Protein AF-A0A7S1J6A8-F1 (afdb_monomer_lite)

pLDDT: mean 90.71, std 9.84, range [47.25, 98.69]

Radius of gyration: 18.27 Å; chains: 1; bounding box: 46×42×49 Å

Secondary structure (DSSP, 8-state):
--BSS--HHHHHHHHHHHHHSPPPSSHHHHHGGGGGGT--TT-TT---HHHHHHHHHHHHHHHHHTTHHHHTT--GGGHHHHHHHHHHH-SSS-HHHHHHHHHH-GGGEETTTEE-HHHHHHHHHHHHHHHHHHTS-GGG-B-SEEEEEESS-SEETTEE-HHHHS-TTPPPB--S----BS-GGGGGSTTTT-SS-S--EEEEEE-SSB-

Foldseek 3Di:
DWDLDDPPVLLVLLVCLLVVDDADQALCVLCVLVVVQQPPPPDPLRAPPVVLVVCLVVVLVVCVVVVVCVVVVHDPSLSRLVSLVVQCPDPHNPPLVQQLCCQPPPVCQDVPPGGDPSNSSNSNSVSSNVVSQVPDPPVPKDQAKWKAKDQAAPPHNVDHDVCVVVPPPGDTDDPRDGDIGPDPVVCCPPVGNHVDDDDIDMDTDRHRTDD

Organism: NCBI:txid73025

InterPro domains:
  IPR000768 NAD:arginine ADP-ribosyltransferase, ART [PF01129] (51-207)

Structure (mmCIF, N/CA/C/O backbone):
data_AF-A0A7S1J6A8-F1
#
_entry.id   AF-A0A7S1J6A8-F1
#
loop_
_atom_site.group_PDB
_atom_site.id
_atom_site.type_symbol
_atom_site.label_atom_id
_atom_site.label_alt_id
_atom_site.label_comp_id
_atom_site.label_asym_id
_atom_site.label_entity_id
_atom_site.label_seq_id
_atom_site.pdbx_PDB_ins_code
_atom_site.Cartn_x
_atom_site.Cartn_y
_atom_site.Cartn_z
_atom_site.occupancy
_atom_site.B_iso_or_equiv
_atom_site.auth_seq_id
_atom_site.auth_comp_id
_atom_site.auth_asym_id
_atom_site.auth_atom_id
_atom_site.pdbx_PDB_model_num
ATOM 1 N N . ASP A 1 1 ? 6.313 -1.257 -14.175 1.00 47.25 1 ASP A N 1
ATOM 2 C CA . ASP A 1 1 ? 7.051 -2.326 -14.879 1.00 47.25 1 ASP A CA 1
ATOM 3 C C . ASP A 1 1 ? 7.780 -3.190 -13.874 1.00 47.25 1 ASP A C 1
ATOM 5 O O . ASP A 1 1 ? 8.447 -2.652 -12.999 1.00 47.25 1 ASP A O 1
ATOM 9 N N . GLY A 1 2 ? 7.570 -4.507 -13.899 1.00 50.06 2 GLY A N 1
ATOM 10 C CA . GLY A 1 2 ? 8.353 -5.406 -13.049 1.00 50.06 2 GLY A CA 1
ATOM 11 C C . GLY A 1 2 ? 9.766 -5.491 -13.616 1.00 50.06 2 GLY A C 1
ATOM 12 O O . GLY A 1 2 ? 9.922 -5.725 -14.812 1.00 50.06 2 GLY A O 1
ATOM 13 N N . GLN A 1 3 ? 10.792 -5.276 -12.795 1.00 55.78 3 GLN A N 1
ATOM 14 C CA . GLN A 1 3 ? 12.161 -5.515 -13.241 1.00 55.78 3 GLN A CA 1
ATOM 15 C C . GLN A 1 3 ? 12.422 -7.024 -13.237 1.00 55.78 3 GLN A C 1
ATOM 17 O O . GLN A 1 3 ? 12.335 -7.677 -12.198 1.00 55.78 3 GLN A O 1
ATOM 22 N N . THR A 1 4 ? 12.760 -7.576 -14.401 1.00 55.03 4 THR A N 1
ATOM 23 C CA . THR A 1 4 ? 13.182 -8.979 -14.553 1.00 55.03 4 THR A CA 1
ATOM 24 C C . THR A 1 4 ? 14.593 -9.225 -14.010 1.00 55.03 4 THR A C 1
ATOM 26 O O . THR A 1 4 ? 14.945 -10.364 -13.710 1.00 55.03 4 THR A O 1
ATOM 29 N N . LYS A 1 5 ? 15.394 -8.166 -13.819 1.00 58.25 5 LYS A N 1
ATOM 30 C CA . LYS A 1 5 ? 16.646 -8.202 -13.052 1.00 58.25 5 LYS A CA 1
ATOM 31 C C . LYS A 1 5 ? 16.473 -7.403 -11.758 1.00 58.25 5 LYS A C 1
ATOM 33 O O . LYS A 1 5 ? 16.312 -6.190 -11.839 1.00 58.25 5 LYS A O 1
ATOM 38 N N . PRO A 1 6 ? 16.505 -8.050 -10.581 1.00 62.44 6 PRO A N 1
ATOM 39 C CA . PRO A 1 6 ? 16.411 -7.355 -9.307 1.00 62.44 6 PRO A CA 1
ATOM 40 C C . PRO A 1 6 ? 17.544 -6.341 -9.156 1.00 62.44 6 PRO A C 1
ATOM 42 O O . PRO A 1 6 ? 18.709 -6.739 -9.086 1.00 62.44 6 PRO A O 1
ATOM 45 N N . ASP A 1 7 ? 17.220 -5.055 -9.032 1.00 81.56 7 ASP A N 1
ATOM 46 C CA . ASP A 1 7 ? 18.158 -4.091 -8.462 1.00 81.56 7 ASP A CA 1
ATOM 47 C C . ASP A 1 7 ? 18.316 -4.380 -6.960 1.00 81.56 7 ASP A C 1
ATOM 49 O O . ASP A 1 7 ? 17.608 -3.854 -6.098 1.00 81.56 7 ASP A O 1
ATOM 53 N N . ARG A 1 8 ? 19.222 -5.314 -6.649 1.00 86.00 8 ARG A N 1
ATOM 54 C CA . ARG A 1 8 ? 19.479 -5.786 -5.282 1.00 86.00 8 ARG A CA 1
ATOM 55 C C . ARG A 1 8 ? 20.052 -4.694 -4.384 1.00 86.00 8 ARG A C 1
ATOM 57 O O . ARG A 1 8 ? 19.923 -4.801 -3.165 1.00 86.00 8 ARG A O 1
ATOM 64 N N . VAL A 1 9 ? 20.735 -3.702 -4.955 1.00 87.50 9 VAL A N 1
ATOM 65 C CA . VAL A 1 9 ? 21.311 -2.591 -4.189 1.00 87.50 9 VAL A CA 1
ATOM 66 C C . VAL A 1 9 ? 20.184 -1.672 -3.755 1.00 87.50 9 VAL A C 1
ATOM 68 O O . VAL A 1 9 ? 20.004 -1.458 -2.557 1.00 87.50 9 VAL A O 1
ATOM 71 N N . TRP A 1 10 ? 19.359 -1.234 -4.703 1.00 86.88 10 TRP A N 1
ATOM 72 C CA . TRP A 1 10 ? 18.213 -0.388 -4.406 1.00 86.88 10 TRP A CA 1
ATOM 73 C C . TRP A 1 10 ? 17.211 -1.077 -3.468 1.00 86.88 10 TRP A C 1
ATOM 75 O O . TRP A 1 10 ? 16.760 -0.473 -2.497 1.00 86.88 10 TRP A O 1
ATOM 85 N N . ALA A 1 11 ? 16.919 -2.366 -3.678 1.00 90.00 11 ALA A N 1
ATOM 86 C CA . ALA A 1 11 ? 16.015 -3.127 -2.812 1.00 90.00 11 ALA A CA 1
ATOM 87 C C . ALA A 1 11 ? 16.497 -3.180 -1.353 1.00 90.00 11 ALA A C 1
ATOM 89 O O . ALA A 1 11 ? 15.695 -3.090 -0.422 1.00 90.00 11 ALA A O 1
ATOM 90 N N . ARG A 1 12 ? 17.813 -3.313 -1.151 1.00 91.94 12 ARG A N 1
ATOM 91 C CA . ARG A 1 12 ? 18.430 -3.312 0.177 1.00 91.94 12 ARG A CA 1
ATOM 92 C C . ARG A 1 12 ? 18.324 -1.943 0.834 1.00 91.94 12 ARG A C 1
ATOM 94 O O . ARG A 1 12 ? 17.877 -1.871 1.968 1.00 91.94 12 ARG A O 1
ATOM 101 N N . GLN A 1 13 ? 18.643 -0.878 0.102 1.00 93.50 13 GLN A N 1
ATOM 102 C CA . GLN A 1 13 ? 18.531 0.496 0.599 1.00 93.50 13 GLN A CA 1
ATOM 103 C C . GLN A 1 13 ? 17.087 0.861 0.960 1.00 93.50 13 GLN A C 1
ATOM 105 O O . GLN A 1 13 ? 16.844 1.482 1.991 1.00 93.50 13 GLN A O 1
ATOM 110 N N . LEU A 1 14 ? 16.111 0.443 0.147 1.00 93.44 14 LEU A N 1
ATOM 111 C CA . LEU A 1 14 ? 14.696 0.628 0.462 1.00 93.44 14 LEU A CA 1
ATOM 112 C C . LEU A 1 14 ? 14.315 -0.116 1.747 1.00 93.44 14 LEU A C 1
ATOM 114 O O . LEU A 1 14 ? 13.618 0.438 2.595 1.00 93.44 14 LEU A O 1
ATOM 118 N N . LYS A 1 15 ? 14.777 -1.361 1.905 1.00 95.06 15 LYS A N 1
ATOM 119 C CA . LYS A 1 15 ? 14.535 -2.145 3.118 1.00 95.06 15 LYS A CA 1
ATOM 120 C C . LYS A 1 15 ? 15.166 -1.494 4.350 1.00 95.06 15 LYS A C 1
ATOM 122 O O . LYS A 1 15 ? 14.479 -1.350 5.353 1.00 95.06 15 LYS A O 1
ATOM 127 N N . GLU A 1 16 ? 16.422 -1.064 4.262 1.00 96.44 16 GLU A N 1
ATOM 128 C CA . GLU A 1 16 ? 17.130 -0.350 5.333 1.00 96.44 16 GLU A CA 1
ATOM 129 C C . GLU A 1 16 ? 16.401 0.939 5.725 1.00 96.44 16 GLU A C 1
ATOM 131 O O . GLU A 1 16 ? 16.214 1.198 6.911 1.00 96.44 16 GLU A O 1
ATOM 136 N N . LEU A 1 17 ? 15.914 1.710 4.746 1.00 96.50 17 LEU A N 1
ATOM 137 C CA . LEU A 1 17 ? 15.109 2.902 5.005 1.00 96.50 17 LEU A CA 1
ATOM 138 C C . LEU A 1 17 ? 13.812 2.561 5.749 1.00 96.50 17 LEU A C 1
ATOM 140 O O . LEU A 1 17 ? 13.498 3.207 6.746 1.00 96.50 17 LEU A O 1
ATOM 144 N N . ILE A 1 18 ? 13.047 1.572 5.279 1.00 96.94 18 ILE A N 1
ATOM 145 C CA . ILE A 1 18 ? 11.766 1.200 5.899 1.00 96.94 18 ILE A CA 1
ATOM 146 C C . ILE A 1 18 ? 11.987 0.644 7.309 1.00 96.94 18 ILE A C 1
ATOM 148 O O . ILE A 1 18 ? 11.284 1.050 8.229 1.00 96.94 18 ILE A O 1
ATOM 152 N N . ASP A 1 19 ? 12.951 -0.258 7.494 1.00 97.06 19 ASP A N 1
ATOM 153 C CA . ASP A 1 19 ? 13.233 -0.881 8.792 1.00 97.06 19 ASP A CA 1
ATOM 154 C C . ASP A 1 19 ? 13.857 0.099 9.789 1.00 97.06 19 ASP A C 1
ATOM 156 O O . ASP A 1 19 ? 13.569 0.022 10.981 1.00 97.06 19 ASP A O 1
ATOM 160 N N . GLY A 1 20 ? 14.682 1.033 9.308 1.00 97.88 20 GLY A N 1
ATOM 161 C CA . GLY A 1 20 ? 15.281 2.092 10.118 1.00 97.88 20 GLY A CA 1
ATOM 162 C C . GLY A 1 20 ? 14.328 3.248 10.427 1.00 97.88 20 GLY A C 1
ATOM 163 O O . GLY A 1 20 ? 14.627 4.067 11.295 1.00 97.88 20 GLY A O 1
ATOM 164 N N . THR A 1 21 ? 13.178 3.335 9.750 1.00 98.44 21 THR A N 1
ATOM 165 C CA . THR A 1 21 ? 12.173 4.366 10.027 1.00 98.44 21 THR A CA 1
ATOM 166 C C . THR A 1 21 ? 11.422 4.030 11.320 1.00 98.44 21 THR A C 1
ATOM 168 O O . THR A 1 21 ? 10.783 2.977 11.390 1.00 98.44 21 THR A O 1
ATOM 171 N N . PRO A 1 22 ? 11.419 4.918 12.336 1.00 98.38 22 PRO A N 1
ATOM 172 C CA . PRO A 1 22 ? 10.667 4.690 13.564 1.00 98.38 22 PRO A CA 1
ATOM 173 C C . PRO A 1 22 ? 9.174 4.502 13.289 1.00 98.38 22 PRO A C 1
ATOM 175 O O . PRO A 1 22 ? 8.558 5.267 12.539 1.00 98.38 22 PRO A O 1
ATOM 178 N N . LEU A 1 23 ? 8.575 3.501 13.934 1.00 98.50 23 LEU A N 1
ATOM 179 C CA . LEU A 1 23 ? 7.133 3.304 13.886 1.00 98.50 23 LEU A CA 1
ATOM 180 C C . LEU A 1 23 ? 6.442 4.467 14.607 1.00 98.50 23 LEU A C 1
ATOM 182 O O . LEU A 1 23 ? 6.648 4.676 15.802 1.00 98.50 23 LEU A O 1
ATOM 186 N N . ARG A 1 24 ? 5.621 5.223 13.876 1.00 98.31 24 ARG A N 1
ATOM 187 C CA . ARG A 1 24 ? 4.832 6.319 14.450 1.00 98.31 24 ARG A CA 1
ATOM 188 C C . ARG A 1 24 ? 3.726 5.770 15.361 1.00 98.31 24 ARG A C 1
ATOM 190 O O . ARG A 1 24 ? 3.230 4.678 15.094 1.00 98.31 24 ARG A O 1
ATOM 197 N N . PRO A 1 25 ? 3.323 6.500 16.413 1.00 97.75 25 PRO A N 1
ATOM 198 C CA . PRO A 1 25 ? 2.276 6.061 17.334 1.00 97.75 25 PRO A CA 1
ATOM 199 C C . PRO A 1 25 ? 0.865 6.174 16.739 1.00 97.75 25 PRO A C 1
ATOM 201 O O . PRO A 1 25 ? -0.021 5.433 17.154 1.00 97.75 25 PRO A O 1
ATOM 204 N N . THR A 1 26 ? 0.644 7.064 15.764 1.00 98.50 26 THR A N 1
ATOM 205 C CA . THR A 1 26 ? -0.672 7.291 15.147 1.00 98.50 26 THR A CA 1
ATOM 206 C C . THR A 1 26 ? -0.596 7.306 13.621 1.00 98.50 26 THR A C 1
ATOM 208 O O . THR A 1 26 ? 0.449 7.606 13.034 1.00 98.50 26 THR A O 1
ATOM 211 N N . LEU A 1 27 ? -1.730 7.043 12.957 1.00 98.44 27 LEU A N 1
ATOM 212 C CA . LEU A 1 27 ? -1.833 7.149 11.499 1.00 98.44 27 LEU A CA 1
ATOM 213 C C . LEU A 1 27 ? -1.515 8.571 11.010 1.00 98.44 27 LEU A C 1
ATOM 215 O O . LEU A 1 27 ? -0.875 8.745 9.975 1.00 98.44 27 LEU A O 1
ATOM 219 N N . MET A 1 28 ? -1.959 9.596 11.740 1.00 97.94 28 MET A N 1
ATOM 220 C CA . MET A 1 28 ? -1.782 10.983 11.305 1.00 97.94 28 MET A CA 1
ATOM 221 C C . MET A 1 28 ? -0.312 11.404 11.311 1.00 97.94 28 MET A C 1
ATOM 223 O O . MET A 1 28 ? 0.127 12.035 10.355 1.00 97.94 28 MET A O 1
ATOM 227 N N . GLU A 1 29 ? 0.461 10.989 12.316 1.00 98.38 29 GLU A N 1
ATOM 228 C CA . GLU A 1 29 ? 1.913 11.212 12.352 1.00 98.38 29 GLU A CA 1
ATOM 229 C C . GLU A 1 29 ? 2.655 10.418 11.269 1.00 98.38 29 GLU A C 1
ATOM 231 O O . GLU A 1 29 ? 3.666 10.872 10.737 1.00 98.38 29 GLU A O 1
ATOM 236 N N . ALA A 1 30 ? 2.156 9.232 10.902 1.00 98.38 30 ALA A N 1
ATOM 237 C CA . ALA A 1 30 ? 2.705 8.467 9.784 1.00 98.38 30 ALA A CA 1
ATOM 238 C C . ALA A 1 30 ? 2.451 9.143 8.426 1.00 98.38 30 ALA A C 1
ATOM 240 O O . ALA A 1 30 ? 3.282 9.042 7.524 1.00 98.38 30 ALA A O 1
ATOM 241 N N . LEU A 1 31 ? 1.316 9.829 8.281 1.00 97.00 31 LEU A N 1
ATOM 242 C CA . LEU A 1 31 ? 0.918 10.526 7.059 1.00 97.00 31 LEU A CA 1
ATOM 243 C C . LEU A 1 31 ? 1.483 11.949 6.942 1.00 97.00 31 LEU A C 1
ATOM 245 O O . LEU A 1 31 ? 1.575 12.456 5.829 1.00 97.00 31 LEU A O 1
ATOM 249 N N . GLU A 1 32 ? 1.837 12.606 8.047 1.00 96.44 32 GLU A N 1
ATOM 250 C CA . GLU A 1 32 ? 2.267 14.012 8.061 1.00 96.44 32 GLU A CA 1
ATOM 251 C C . GLU A 1 32 ? 3.385 14.332 7.048 1.00 96.44 32 GLU A C 1
ATOM 253 O O . GLU A 1 32 ? 3.232 15.301 6.298 1.00 96.44 32 GLU A O 1
ATOM 258 N N . PRO A 1 33 ? 4.449 13.518 6.900 1.00 95.81 33 PRO A N 1
ATOM 259 C CA . PRO A 1 33 ? 5.495 13.790 5.912 1.00 95.81 33 PRO A CA 1
ATOM 260 C C . PRO A 1 33 ? 5.001 13.753 4.459 1.00 95.81 33 PRO A C 1
ATOM 262 O O . PRO A 1 33 ? 5.589 14.395 3.592 1.00 95.81 33 PRO A O 1
ATOM 265 N N . LEU A 1 34 ? 3.894 13.054 4.178 1.00 92.62 34 LEU A N 1
ATOM 266 C CA . LEU A 1 34 ? 3.278 13.024 2.851 1.00 92.62 34 LEU A CA 1
ATOM 267 C C . LEU A 1 34 ? 2.491 14.300 2.524 1.00 92.62 34 LEU A C 1
ATOM 269 O O . LEU A 1 34 ? 2.147 14.508 1.359 1.00 92.62 34 LEU A O 1
ATOM 273 N N . ALA A 1 35 ? 2.243 15.183 3.499 1.00 90.56 35 ALA A N 1
ATOM 274 C CA . ALA A 1 35 ? 1.490 16.419 3.291 1.00 90.56 35 ALA A CA 1
ATOM 275 C C . ALA A 1 35 ? 2.091 17.324 2.204 1.00 90.56 35 ALA A C 1
ATOM 277 O O . ALA A 1 35 ? 1.366 18.090 1.570 1.00 90.56 35 ALA A O 1
ATOM 278 N N . VAL A 1 36 ? 3.392 17.203 1.928 1.00 85.94 36 VAL A N 1
ATOM 279 C CA . VAL A 1 36 ? 4.061 17.923 0.833 1.00 85.94 36 VAL A CA 1
ATOM 280 C C . VAL A 1 36 ? 3.500 17.560 -0.547 1.00 85.94 36 VAL A C 1
ATOM 282 O O . VAL A 1 36 ? 3.414 18.422 -1.417 1.00 85.94 36 VAL A O 1
ATOM 285 N N . PHE A 1 37 ? 3.038 16.321 -0.745 1.00 84.44 37 PHE A N 1
ATOM 286 C CA . PHE A 1 37 ? 2.432 15.871 -2.005 1.00 84.44 37 PHE A CA 1
ATOM 287 C C . PHE A 1 37 ? 0.963 16.273 -2.144 1.00 84.44 37 PHE A C 1
ATOM 289 O O . PHE A 1 37 ? 0.380 16.147 -3.220 1.00 84.44 37 PHE A O 1
ATOM 296 N N . PHE A 1 38 ? 0.359 16.725 -1.048 1.00 81.31 38 PHE A N 1
ATOM 297 C CA . PHE A 1 38 ? -1.068 17.020 -0.933 1.00 81.31 38 PHE A CA 1
ATOM 298 C C . PHE A 1 38 ? -1.381 18.498 -1.180 1.00 81.31 38 PHE A C 1
ATOM 300 O O . PHE A 1 38 ? -2.527 18.872 -1.393 1.00 81.31 38 PHE A O 1
ATOM 307 N N . ARG A 1 39 ? -0.354 19.355 -1.186 1.00 68.38 39 ARG A N 1
ATOM 308 C CA . ARG A 1 39 ? -0.497 20.814 -1.295 1.00 68.38 39 ARG A CA 1
ATOM 309 C C . ARG A 1 39 ? -0.308 21.371 -2.706 1.00 68.38 39 ARG A C 1
ATOM 311 O O . ARG A 1 39 ? -0.314 22.585 -2.852 1.00 68.38 39 ARG A O 1
ATOM 318 N N . ALA A 1 40 ? -0.127 20.531 -3.729 1.00 63.59 40 ALA A N 1
ATOM 319 C CA . ALA A 1 40 ? 0.054 20.971 -5.115 1.00 63.59 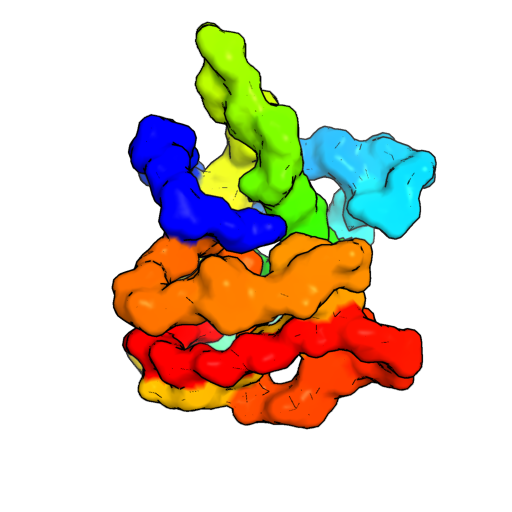40 ALA A CA 1
ATOM 320 C C . ALA A 1 40 ? -1.312 21.083 -5.833 1.00 63.59 40 ALA A C 1
ATOM 322 O O . ALA A 1 40 ? -1.794 20.067 -6.336 1.00 63.59 40 ALA A O 1
ATOM 323 N N . PRO A 1 41 ? -1.944 22.275 -5.919 1.00 54.09 41 PRO A N 1
ATOM 324 C CA . PRO A 1 41 ? -3.360 22.425 -6.294 1.00 54.09 41 PRO A CA 1
ATOM 325 C C . PRO A 1 41 ? -3.655 22.123 -7.770 1.00 54.09 41 PRO A C 1
ATOM 327 O O . PRO A 1 41 ? -4.807 22.081 -8.185 1.00 54.09 41 PRO A O 1
ATOM 330 N N . SER A 1 42 ? -2.614 21.953 -8.583 1.00 57.22 42 SER A N 1
ATOM 331 C CA . SER A 1 42 ? -2.690 21.815 -10.038 1.00 57.22 42 SER A CA 1
ATOM 332 C C . SER A 1 42 ? -2.455 20.389 -10.538 1.00 57.22 42 SER A C 1
ATOM 334 O O . SER A 1 42 ? -2.520 20.150 -11.743 1.00 57.22 42 SER A O 1
ATOM 336 N N . SER A 1 43 ? -2.204 19.418 -9.650 1.00 64.44 43 SER A N 1
ATOM 337 C CA . SER A 1 43 ? -2.146 18.017 -10.064 1.00 64.44 43 SER A CA 1
ATOM 338 C C . SER A 1 43 ? -3.532 17.387 -9.910 1.00 64.44 43 SER A C 1
ATOM 340 O O . SER A 1 43 ? -4.014 17.308 -8.785 1.00 64.44 43 SER A O 1
ATOM 342 N N . PRO A 1 44 ? -4.148 16.819 -10.965 1.00 64.75 44 PRO A N 1
ATOM 343 C CA . PRO A 1 44 ? -5.405 16.057 -10.860 1.00 64.75 44 PRO A CA 1
ATOM 344 C C . PRO A 1 44 ? -5.298 14.785 -9.989 1.00 64.75 44 PRO A C 1
ATOM 346 O O . PRO A 1 44 ? -6.198 13.953 -9.965 1.00 64.75 44 PRO A O 1
ATOM 349 N N . GLN A 1 45 ? -4.169 14.599 -9.305 1.00 68.12 45 GLN A N 1
ATOM 350 C CA . GLN A 1 45 ? -3.842 13.484 -8.427 1.00 68.12 45 GLN A CA 1
ATOM 351 C C . GLN A 1 45 ? -3.332 13.972 -7.058 1.00 68.12 45 GLN A C 1
ATOM 353 O O . GLN A 1 45 ? -2.694 13.200 -6.338 1.00 68.12 45 GLN A O 1
ATOM 358 N N . SER A 1 46 ? -3.525 15.251 -6.714 1.00 80.94 46 SER A N 1
ATOM 359 C CA . SER A 1 46 ? -3.268 15.743 -5.361 1.00 80.94 46 SER A CA 1
ATOM 360 C C . SER A 1 46 ? -4.360 15.236 -4.427 1.00 80.94 46 SER A C 1
ATOM 362 O O . SER A 1 46 ? -5.545 15.388 -4.710 1.00 80.94 46 SER A O 1
ATOM 364 N N . VAL A 1 47 ? -3.964 14.646 -3.307 1.00 87.62 47 VAL A N 1
ATOM 365 C CA . VAL A 1 47 ? -4.892 14.329 -2.221 1.00 87.62 47 VAL A CA 1
ATOM 366 C C . VAL A 1 47 ? -5.122 15.599 -1.412 1.00 87.62 47 VAL A C 1
ATOM 368 O O . VAL A 1 47 ? -4.153 16.197 -0.962 1.00 87.62 47 VAL A O 1
ATOM 371 N N . ASP A 1 48 ? -6.372 16.004 -1.195 1.00 90.88 48 ASP A N 1
ATOM 372 C CA . ASP A 1 48 ? -6.681 17.092 -0.265 1.00 90.88 48 ASP A CA 1
ATOM 373 C C . ASP A 1 48 ? -6.422 16.613 1.176 1.00 90.88 48 ASP A C 1
ATOM 375 O O . ASP A 1 48 ? -7.069 15.693 1.691 1.00 90.88 48 ASP A O 1
ATOM 379 N N . TRP A 1 49 ? -5.442 17.233 1.839 1.00 92.31 49 TRP A N 1
ATOM 380 C CA . TRP A 1 49 ? -5.064 16.880 3.208 1.00 92.31 49 TRP A CA 1
ATOM 381 C C . TRP A 1 49 ? -6.203 17.088 4.214 1.00 92.31 49 TRP A C 1
ATOM 383 O O . TRP A 1 49 ? -6.406 16.249 5.093 1.00 92.31 49 TRP A O 1
ATOM 393 N N . GLY A 1 50 ? -6.975 18.167 4.075 1.00 93.00 50 GLY A N 1
ATOM 394 C CA . GLY A 1 50 ? -8.118 18.453 4.938 1.00 93.00 50 GLY A CA 1
ATOM 395 C C . GLY A 1 50 ? -9.247 17.443 4.738 1.00 93.00 50 GLY A C 1
ATOM 396 O O . GLY A 1 50 ? -9.848 16.975 5.711 1.00 93.00 50 GLY A O 1
ATOM 397 N N . GLN A 1 51 ? -9.495 17.030 3.491 1.00 93.88 51 GLN A N 1
ATOM 398 C CA . GLN A 1 51 ? -10.424 15.943 3.181 1.00 93.88 51 GLN A CA 1
ATOM 399 C C . GLN A 1 51 ? -9.970 14.628 3.820 1.00 93.88 51 GLN A C 1
ATOM 401 O O . GLN A 1 51 ? -10.782 13.970 4.471 1.00 93.88 51 GLN A O 1
ATOM 406 N N . LEU A 1 52 ? -8.690 14.265 3.703 1.00 95.00 52 LEU A N 1
ATOM 407 C CA . LEU A 1 52 ? -8.152 13.052 4.319 1.00 95.00 52 LEU A CA 1
ATOM 408 C C . LEU A 1 52 ? -8.292 13.065 5.844 1.00 95.00 52 LEU A C 1
ATOM 410 O O . LEU A 1 52 ? -8.790 12.098 6.422 1.00 95.00 52 LEU A O 1
ATOM 414 N N . GLN A 1 53 ? -7.915 14.168 6.493 1.00 96.00 53 GLN A N 1
ATOM 415 C CA . GLN A 1 53 ? -8.075 14.342 7.938 1.00 96.00 53 GLN A CA 1
ATOM 416 C C . GLN A 1 53 ? -9.533 14.160 8.371 1.00 96.00 53 GLN A C 1
ATOM 418 O O . GLN A 1 53 ? -9.819 13.476 9.359 1.00 96.00 53 GLN A O 1
ATOM 423 N N . ARG A 1 54 ? -10.468 14.742 7.613 1.00 97.00 54 ARG A N 1
ATOM 424 C CA . ARG A 1 54 ? -11.905 14.598 7.854 1.00 97.00 54 ARG A CA 1
ATOM 425 C C . ARG A 1 54 ? -12.360 13.144 7.714 1.00 97.00 54 ARG A C 1
ATOM 427 O O . ARG A 1 54 ? -12.989 12.646 8.644 1.00 97.00 54 ARG A O 1
ATOM 434 N N . VAL A 1 55 ? -11.989 12.457 6.630 1.00 97.81 55 VAL A N 1
ATOM 435 C CA . VAL A 1 55 ? -12.342 11.044 6.393 1.00 97.81 55 VAL A CA 1
ATOM 436 C C . VAL A 1 55 ? -11.829 10.150 7.520 1.00 97.81 55 VAL A C 1
ATOM 438 O O . VAL A 1 55 ? -12.585 9.327 8.035 1.00 97.81 55 VAL A O 1
ATOM 441 N N . VAL A 1 56 ? -10.579 10.332 7.958 1.00 98.00 56 VAL A N 1
ATOM 442 C CA . VAL A 1 56 ? -10.006 9.570 9.080 1.00 98.00 56 VAL A CA 1
ATOM 443 C C . VAL A 1 56 ? -10.800 9.813 10.363 1.00 98.00 56 VAL A C 1
ATOM 445 O O . VAL A 1 56 ? -11.185 8.859 11.040 1.00 98.00 56 VAL A O 1
ATOM 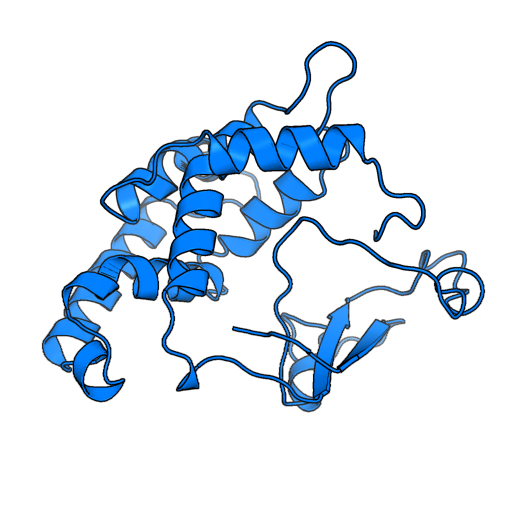448 N N . ARG A 1 57 ? -11.096 11.076 10.695 1.00 98.44 57 ARG A N 1
ATOM 449 C CA . ARG A 1 57 ? -11.847 11.440 11.907 1.00 98.44 57 ARG A CA 1
ATOM 450 C C . ARG A 1 57 ? -13.270 10.876 11.904 1.00 98.44 57 ARG A C 1
ATOM 452 O O . ARG A 1 57 ? -13.713 10.339 12.918 1.00 98.44 57 ARG A O 1
ATOM 459 N N . GLU A 1 58 ? -13.983 11.005 10.791 1.00 98.31 58 GLU A N 1
ATOM 460 C CA . GLU A 1 58 ? -15.361 10.527 10.647 1.00 98.31 58 GLU A CA 1
ATOM 461 C C . GLU A 1 58 ? -15.428 9.000 10.677 1.00 98.31 58 GLU A C 1
ATOM 463 O O . GLU A 1 58 ? -16.227 8.439 11.427 1.00 98.31 58 GLU A O 1
ATOM 468 N N . THR A 1 59 ? -14.527 8.326 9.954 1.00 98.44 59 THR A N 1
ATOM 469 C CA . THR A 1 59 ? -14.426 6.859 9.954 1.00 98.44 59 THR A CA 1
ATOM 470 C C . THR A 1 59 ? -14.118 6.337 11.352 1.00 98.44 59 THR A C 1
ATOM 472 O O . THR A 1 59 ? -14.793 5.428 11.830 1.00 98.44 59 THR A O 1
ATOM 475 N N . ARG A 1 60 ? -13.161 6.959 12.053 1.00 98.31 60 ARG A N 1
ATOM 476 C CA . ARG A 1 60 ? -12.831 6.625 13.442 1.00 98.31 60 ARG A CA 1
ATOM 477 C C . ARG A 1 60 ? -14.060 6.723 14.346 1.00 98.31 60 ARG A C 1
ATOM 479 O O . ARG A 1 60 ? -14.380 5.777 15.061 1.00 98.31 60 ARG A O 1
ATOM 486 N N . ARG A 1 61 ? -14.788 7.844 14.292 1.00 98.38 61 ARG A N 1
ATOM 487 C CA . ARG A 1 61 ? -16.011 8.045 15.087 1.00 98.38 61 ARG A CA 1
ATOM 488 C C . ARG A 1 61 ? -17.066 6.983 14.773 1.00 98.38 61 ARG A C 1
ATOM 490 O O . ARG A 1 61 ? -17.647 6.420 15.698 1.00 98.38 61 ARG A O 1
ATOM 497 N N . ALA A 1 62 ? -17.293 6.699 13.491 1.00 98.31 62 ALA A N 1
ATOM 498 C CA . ALA A 1 62 ? -18.259 5.697 13.054 1.00 98.31 62 ALA A CA 1
ATOM 499 C C . ALA A 1 62 ? -17.885 4.289 13.544 1.00 98.31 62 ALA A C 1
ATOM 501 O O . ALA A 1 62 ? -18.734 3.567 14.061 1.00 98.31 62 ALA A O 1
ATOM 502 N N . TRP A 1 63 ? -16.610 3.907 13.443 1.00 98.12 63 TRP A N 1
ATOM 503 C CA . TRP A 1 63 ? -16.130 2.599 13.888 1.00 98.12 63 TRP A CA 1
ATOM 504 C C . TRP A 1 63 ? -16.227 2.411 15.396 1.00 98.12 63 TRP A C 1
ATOM 506 O O . TRP A 1 63 ? -16.658 1.343 15.826 1.00 98.12 63 TRP A O 1
ATOM 516 N N . ARG A 1 64 ? -15.895 3.438 16.189 1.00 97.69 64 ARG A N 1
ATOM 517 C CA . ARG A 1 64 ? -16.081 3.412 17.648 1.00 97.69 64 ARG A CA 1
ATOM 518 C C . ARG A 1 64 ? -17.551 3.275 18.022 1.00 97.69 64 ARG A C 1
ATOM 520 O O . ARG A 1 64 ? -17.892 2.421 18.828 1.00 97.69 64 ARG A O 1
ATOM 527 N N . SER A 1 65 ? -18.424 4.064 17.391 1.00 97.31 65 SER A N 1
ATOM 528 C CA . SER A 1 65 ? -19.870 4.008 17.644 1.00 97.31 65 SER A CA 1
ATOM 529 C C . SER A 1 65 ? -20.486 2.649 17.307 1.00 97.31 65 SER A C 1
ATOM 531 O O . SER A 1 65 ? -21.496 2.283 17.899 1.00 97.31 65 SER A O 1
ATOM 533 N N . ALA A 1 66 ? -19.912 1.928 16.344 1.00 96.94 66 ALA A N 1
ATOM 534 C CA . ALA A 1 66 ? -20.388 0.623 15.899 1.00 96.94 66 ALA A CA 1
ATOM 535 C C . ALA A 1 66 ? -19.600 -0.556 16.499 1.00 96.94 66 ALA A C 1
ATOM 537 O O . ALA A 1 66 ? -19.785 -1.686 16.048 1.00 96.94 66 ALA A O 1
ATOM 538 N N . SER A 1 67 ? -18.667 -0.308 17.429 1.00 96.88 67 SER A N 1
ATOM 539 C CA . SER A 1 67 ? -17.724 -1.311 17.952 1.00 96.88 67 SER A CA 1
ATOM 540 C C . SER A 1 67 ? -17.087 -2.165 16.843 1.00 96.88 67 SER A C 1
ATOM 542 O O . SER A 1 67 ? -16.939 -3.385 16.957 1.00 96.88 67 SER A O 1
ATOM 544 N N . LYS A 1 68 ? -16.734 -1.525 15.717 1.00 97.56 68 LYS A N 1
ATOM 545 C CA . LYS A 1 68 ? -16.377 -2.212 14.468 1.00 97.56 68 LYS A CA 1
ATOM 546 C C . LYS A 1 68 ? -15.201 -3.167 14.662 1.00 97.56 68 LYS A C 1
ATOM 548 O O . LYS A 1 68 ? -15.258 -4.297 14.181 1.00 97.56 68 LYS A O 1
ATOM 553 N N . LEU A 1 69 ? -14.161 -2.735 15.373 1.00 97.50 69 LEU A N 1
ATOM 554 C CA . LEU A 1 69 ? -12.969 -3.549 15.618 1.00 97.50 69 LEU A CA 1
ATOM 555 C C . LEU A 1 69 ? -13.297 -4.787 16.453 1.00 97.50 69 LEU A C 1
ATOM 557 O O . LEU A 1 69 ? -12.949 -5.893 16.046 1.00 97.50 69 LEU A O 1
ATOM 561 N N . GLN A 1 70 ? -14.059 -4.624 17.534 1.00 96.94 70 GLN A N 1
ATOM 562 C CA . GLN A 1 70 ? -14.499 -5.737 18.375 1.00 96.94 70 GLN A CA 1
ATOM 563 C C . GLN A 1 70 ? -15.345 -6.743 17.583 1.00 96.94 70 GLN A C 1
ATOM 565 O O . GLN A 1 70 ? -15.115 -7.945 17.688 1.00 96.94 70 GLN A O 1
ATOM 570 N N . SER A 1 71 ? -16.240 -6.275 16.699 1.00 97.38 71 SER A N 1
ATOM 571 C CA . SER A 1 71 ? -17.021 -7.165 15.818 1.00 97.38 71 SER A CA 1
ATOM 572 C C . SER A 1 71 ? -16.157 -7.960 14.829 1.00 97.38 71 SER A C 1
ATOM 574 O O . SER A 1 71 ? -16.537 -9.040 14.385 1.00 97.38 71 SER A O 1
ATOM 576 N N . LEU A 1 72 ? -14.974 -7.438 14.497 1.00 96.81 72 LEU A N 1
ATOM 577 C CA . LEU A 1 72 ? -13.960 -8.108 13.685 1.00 96.81 72 LEU A CA 1
ATOM 578 C C . LEU A 1 72 ? -12.964 -8.908 14.536 1.00 96.81 72 LEU A C 1
ATOM 580 O O . LEU A 1 72 ? -12.007 -9.450 13.981 1.00 96.81 72 LEU A O 1
ATOM 584 N N . GLY A 1 73 ? -13.159 -8.961 15.859 1.00 97.19 73 GLY A N 1
ATOM 585 C CA . GLY A 1 73 ? -12.280 -9.573 16.855 1.00 97.19 73 GLY A CA 1
ATOM 586 C C . GLY A 1 73 ? -10.884 -8.946 16.920 1.00 97.19 73 GLY A C 1
ATOM 587 O O . GLY A 1 73 ? -9.914 -9.671 17.149 1.00 97.19 73 GLY A O 1
ATOM 588 N N . LEU A 1 74 ? -10.768 -7.653 16.619 1.00 97.50 74 LEU A N 1
ATOM 589 C CA . LEU A 1 74 ? -9.544 -6.862 16.730 1.00 97.50 74 LEU A CA 1
ATOM 590 C C . LEU A 1 74 ? -9.579 -6.041 18.030 1.00 97.50 74 LEU A C 1
ATOM 592 O O . LEU A 1 74 ? -10.654 -5.565 18.402 1.00 97.50 74 LEU A O 1
ATOM 596 N N . PRO A 1 75 ? -8.438 -5.857 18.716 1.00 96.75 75 PRO A N 1
ATOM 597 C CA . PRO A 1 75 ? -8.383 -5.046 19.929 1.00 96.75 75 PRO A CA 1
ATOM 598 C C . PRO A 1 75 ? -8.502 -3.550 19.603 1.00 96.75 75 PRO A C 1
ATOM 600 O O . PRO A 1 75 ? -8.099 -3.114 18.525 1.00 96.75 75 PRO A O 1
ATOM 603 N N . ASP A 1 76 ? -9.003 -2.747 20.544 1.00 94.25 76 ASP A N 1
ATOM 604 C CA . ASP A 1 76 ? -9.251 -1.311 20.324 1.00 94.25 76 ASP A CA 1
ATOM 605 C C . ASP A 1 76 ? -7.967 -0.527 19.991 1.00 94.25 76 ASP A C 1
ATOM 607 O O . ASP A 1 76 ? -7.991 0.418 19.204 1.00 94.25 76 ASP A O 1
ATOM 611 N N . ASN A 1 77 ? -6.812 -0.962 20.505 1.00 95.50 77 ASN A N 1
ATOM 612 C CA . ASN A 1 77 ? -5.511 -0.366 20.182 1.00 95.50 77 ASN A CA 1
ATOM 613 C C . ASN A 1 77 ? -5.027 -0.655 18.743 1.00 95.50 77 ASN A C 1
ATOM 615 O O . ASN A 1 77 ? -3.974 -0.162 18.346 1.00 95.50 77 ASN A O 1
ATOM 619 N N . PHE A 1 78 ? -5.775 -1.431 17.952 1.00 97.94 78 PHE A N 1
ATOM 620 C CA . PHE A 1 78 ? -5.512 -1.665 16.529 1.00 97.94 78 PHE A CA 1
ATOM 621 C C . PHE A 1 78 ? -6.151 -0.598 15.621 1.00 97.94 78 PHE A C 1
ATOM 623 O O . PHE A 1 78 ? -6.005 -0.655 14.401 1.00 97.94 78 PHE A O 1
ATOM 630 N N . GLU A 1 79 ? -6.875 0.375 16.182 1.00 98.25 79 GLU A N 1
ATOM 631 C CA . GLU A 1 79 ? -7.667 1.346 15.418 1.00 98.25 79 GLU A CA 1
ATOM 632 C C . GLU A 1 79 ? -6.862 2.098 14.354 1.00 98.25 79 GLU A C 1
ATOM 634 O O . GLU A 1 79 ? -7.270 2.116 13.192 1.00 98.25 79 GLU A O 1
ATOM 639 N N . ASP A 1 80 ? -5.705 2.668 14.699 1.00 98.56 80 ASP A N 1
ATOM 640 C CA . ASP A 1 80 ? -4.890 3.394 13.721 1.00 98.56 80 ASP A CA 1
ATOM 641 C C . ASP A 1 80 ? -4.328 2.478 12.623 1.00 98.56 80 ASP A C 1
ATOM 643 O O . ASP A 1 80 ? -4.272 2.885 11.462 1.00 98.56 80 ASP A O 1
ATOM 647 N N . PHE A 1 81 ? -3.990 1.223 12.935 1.00 98.69 81 PHE A N 1
ATOM 648 C CA . PHE A 1 81 ? -3.570 0.246 11.924 1.00 98.69 81 PHE A CA 1
ATOM 649 C C . PHE A 1 81 ? -4.709 -0.138 10.979 1.00 98.69 81 PHE A C 1
ATOM 651 O O . PHE A 1 81 ? -4.513 -0.178 9.763 1.00 98.69 81 PHE A O 1
ATOM 658 N N . ALA A 1 82 ? -5.916 -0.354 11.504 1.00 98.44 82 ALA A N 1
ATOM 659 C CA . ALA A 1 82 ? -7.091 -0.596 10.674 1.00 98.44 82 ALA A CA 1
ATOM 660 C C . ALA A 1 82 ? -7.404 0.615 9.776 1.00 98.44 82 ALA A C 1
ATOM 662 O O . ALA A 1 82 ? -7.701 0.445 8.592 1.00 98.44 82 ALA A O 1
ATOM 663 N N . LEU A 1 83 ? -7.282 1.837 10.306 1.00 98.56 83 LEU A N 1
ATOM 664 C CA . LEU A 1 83 ? -7.458 3.066 9.530 1.00 98.56 83 LEU A CA 1
ATOM 665 C C . LEU A 1 83 ? -6.374 3.221 8.453 1.00 98.56 83 LEU A C 1
ATOM 667 O O . LEU A 1 83 ? -6.693 3.661 7.352 1.00 98.56 83 LEU A O 1
ATOM 671 N N . ALA A 1 84 ? -5.123 2.826 8.719 1.00 98.62 84 ALA A N 1
ATOM 672 C CA . ALA A 1 84 ? -4.052 2.854 7.722 1.00 98.62 84 ALA A CA 1
ATOM 673 C C . ALA A 1 84 ? -4.378 1.974 6.512 1.00 98.62 84 ALA A C 1
ATOM 675 O O . ALA A 1 84 ? -4.258 2.433 5.375 1.00 98.62 84 ALA A O 1
ATOM 676 N N . ILE A 1 85 ? -4.841 0.744 6.761 1.00 98.38 85 ILE A N 1
ATOM 677 C CA . ILE A 1 85 ? -5.274 -0.191 5.715 1.00 98.38 85 ILE A CA 1
ATOM 678 C C . ILE A 1 85 ? -6.474 0.390 4.961 1.00 98.38 85 ILE A C 1
ATOM 680 O O . ILE A 1 85 ? -6.462 0.441 3.733 1.00 98.38 85 ILE A O 1
ATOM 684 N N . TYR A 1 86 ? -7.484 0.885 5.681 1.00 98.12 86 TYR A N 1
ATOM 685 C CA . TYR A 1 86 ? -8.673 1.487 5.079 1.00 98.12 86 TYR A CA 1
ATOM 686 C C . TYR A 1 86 ? -8.323 2.653 4.150 1.00 98.12 86 TYR A C 1
ATOM 688 O O . TYR A 1 86 ? -8.703 2.634 2.981 1.00 98.12 86 TYR A O 1
ATOM 696 N N . VAL A 1 87 ? -7.531 3.616 4.626 1.00 97.75 87 VAL A N 1
ATOM 697 C CA . VAL A 1 87 ? -7.093 4.776 3.838 1.00 97.75 87 VAL A CA 1
ATOM 698 C C . VAL A 1 87 ? -6.292 4.354 2.604 1.00 97.75 87 VAL A C 1
ATOM 700 O O . VAL A 1 87 ? -6.468 4.945 1.541 1.00 97.75 87 VAL A O 1
ATOM 703 N N . TYR A 1 88 ? -5.466 3.305 2.693 1.00 97.19 88 TYR A N 1
ATOM 704 C CA . TYR A 1 88 ? -4.751 2.778 1.525 1.00 97.19 88 TYR A CA 1
ATOM 705 C C . TYR A 1 88 ? -5.710 2.265 0.433 1.00 97.19 88 TYR A C 1
ATOM 707 O O . TYR A 1 88 ? -5.399 2.329 -0.758 1.00 97.19 88 TYR A O 1
ATOM 715 N N . THR A 1 89 ? -6.880 1.756 0.831 1.00 96.12 89 THR A N 1
ATOM 716 C CA . THR A 1 89 ? -7.891 1.186 -0.075 1.00 96.12 89 THR A CA 1
ATOM 717 C C . THR A 1 89 ? -8.909 2.192 -0.610 1.00 96.12 89 THR A C 1
ATOM 719 O O . THR A 1 89 ? -9.717 1.830 -1.466 1.00 96.12 89 THR A O 1
ATOM 722 N N . LEU A 1 90 ? -8.884 3.442 -0.139 1.00 94.69 90 LEU A N 1
ATOM 723 C CA . LEU A 1 90 ? -9.788 4.480 -0.623 1.00 94.69 90 LEU A CA 1
ATOM 724 C C . LEU A 1 90 ? -9.475 4.871 -2.065 1.00 94.69 90 LEU A C 1
ATOM 726 O O . LEU A 1 90 ? -8.318 4.943 -2.482 1.00 94.69 90 LEU A O 1
ATOM 730 N N . HIS A 1 91 ? -10.537 5.163 -2.815 1.00 89.44 91 HIS A N 1
ATOM 731 C CA . HIS A 1 91 ? -10.404 5.779 -4.129 1.00 89.44 91 HIS A CA 1
ATOM 732 C C . HIS A 1 91 ? -10.208 7.293 -4.028 1.00 89.44 91 HIS A C 1
ATOM 734 O O . HIS A 1 91 ? -9.427 7.855 -4.784 1.00 89.44 91 HIS A O 1
ATOM 740 N N . ASP A 1 92 ? -10.894 7.937 -3.088 1.00 90.75 92 ASP A N 1
ATOM 741 C CA . ASP A 1 92 ? -10.753 9.358 -2.814 1.00 90.75 92 ASP A CA 1
ATOM 742 C C . ASP A 1 92 ? -10.875 9.585 -1.299 1.00 90.75 92 ASP A C 1
ATOM 744 O O . ASP A 1 92 ? -11.917 9.253 -0.722 1.00 90.75 92 ASP A O 1
ATOM 748 N N . PRO A 1 93 ? -9.827 10.078 -0.617 1.00 92.81 93 PRO A N 1
ATOM 749 C CA . PRO A 1 93 ? -8.485 10.397 -1.128 1.00 92.81 93 PRO A CA 1
ATOM 750 C C . PRO A 1 93 ? -7.631 9.165 -1.500 1.00 92.81 93 PRO A C 1
ATOM 752 O O . PRO A 1 93 ? -7.509 8.216 -0.726 1.00 92.81 93 PRO A O 1
ATOM 755 N N . CYS A 1 94 ? -6.966 9.204 -2.662 1.00 92.06 94 CYS A N 1
ATOM 756 C CA . CYS A 1 94 ? -6.207 8.074 -3.226 1.00 92.06 94 CYS A CA 1
ATOM 757 C C . CYS A 1 94 ? -4.741 7.995 -2.741 1.00 92.06 94 CYS A C 1
ATOM 759 O O . CYS A 1 94 ? -3.794 8.236 -3.497 1.00 92.06 94 CYS A O 1
ATOM 761 N N . ILE A 1 95 ? -4.515 7.636 -1.475 1.00 94.44 95 ILE A N 1
ATOM 762 C CA . ILE A 1 95 ? -3.153 7.552 -0.907 1.00 94.44 95 ILE A CA 1
ATOM 763 C C . ILE A 1 95 ? -2.283 6.501 -1.607 1.00 94.44 95 ILE A C 1
ATOM 765 O O . ILE A 1 95 ? -1.094 6.729 -1.850 1.00 94.44 95 ILE A O 1
ATOM 769 N N . SER A 1 96 ? -2.871 5.368 -1.996 1.00 94.19 96 SER A N 1
ATOM 770 C CA . SER A 1 96 ? -2.147 4.303 -2.696 1.00 94.19 96 SER A CA 1
ATOM 771 C C . SER A 1 96 ? -1.549 4.766 -4.025 1.00 94.19 96 SER A C 1
ATOM 773 O O . SER A 1 96 ? -0.447 4.342 -4.374 1.00 94.19 96 SER A O 1
ATOM 775 N N . GLN A 1 97 ? -2.213 5.670 -4.747 1.00 90.94 97 GLN A N 1
ATOM 776 C CA . GLN A 1 97 ? -1.693 6.219 -5.997 1.00 90.94 97 GLN A CA 1
ATOM 777 C C . GLN A 1 97 ? -0.479 7.119 -5.770 1.00 90.94 97 GLN A C 1
ATOM 779 O O . GLN A 1 97 ? 0.499 6.997 -6.507 1.00 90.94 97 GLN A O 1
ATOM 784 N N . VAL A 1 98 ? -0.509 7.977 -4.744 1.00 91.75 98 VAL A N 1
ATOM 785 C CA . VAL A 1 98 ? 0.632 8.839 -4.393 1.00 91.75 98 VAL A CA 1
ATOM 786 C C . VAL A 1 98 ? 1.853 7.985 -4.051 1.00 91.75 98 VAL A C 1
ATOM 788 O O . VAL A 1 98 ? 2.916 8.171 -4.640 1.00 91.75 98 VAL A O 1
ATOM 791 N N . LEU A 1 99 ? 1.682 6.997 -3.169 1.00 93.50 99 LEU A N 1
ATOM 792 C CA . LEU A 1 99 ? 2.765 6.113 -2.732 1.00 93.50 99 LEU A CA 1
ATOM 793 C C . LEU A 1 99 ? 3.326 5.276 -3.874 1.00 93.50 99 LEU A C 1
ATOM 795 O O . LEU A 1 99 ? 4.533 5.275 -4.107 1.00 93.50 99 LEU A O 1
ATOM 799 N N . ASN A 1 100 ? 2.456 4.587 -4.615 1.00 91.88 100 ASN A N 1
ATOM 800 C CA . ASN A 1 100 ? 2.895 3.701 -5.685 1.00 91.88 100 ASN A CA 1
ATOM 801 C C . ASN A 1 100 ? 3.603 4.495 -6.789 1.00 91.88 100 ASN A C 1
ATOM 803 O O . ASN A 1 100 ? 4.597 4.014 -7.322 1.00 91.88 100 ASN A O 1
ATOM 807 N N . ARG A 1 101 ? 3.160 5.726 -7.088 1.00 90.56 101 ARG A N 1
ATOM 808 C CA . ARG A 1 101 ? 3.843 6.621 -8.034 1.00 90.56 101 ARG A CA 1
ATOM 809 C C . ARG A 1 101 ? 5.262 6.948 -7.579 1.00 90.56 101 ARG A C 1
ATOM 811 O O . ARG A 1 101 ? 6.179 6.873 -8.386 1.00 90.56 101 ARG A O 1
ATOM 818 N N . VAL A 1 102 ? 5.455 7.283 -6.305 1.00 91.81 102 VAL A N 1
ATOM 819 C CA . VAL A 1 102 ? 6.794 7.567 -5.766 1.00 91.81 102 VAL A CA 1
ATOM 820 C C . VAL A 1 102 ? 7.671 6.310 -5.789 1.00 91.81 102 VAL A C 1
ATOM 822 O O . VAL A 1 102 ? 8.819 6.374 -6.219 1.00 91.81 102 VAL A O 1
ATOM 825 N N . MET A 1 103 ? 7.125 5.154 -5.402 1.00 89.75 103 MET A N 1
ATOM 826 C CA . MET A 1 103 ? 7.865 3.886 -5.356 1.00 89.75 103 MET A CA 1
ATOM 827 C C . MET A 1 103 ? 8.248 3.342 -6.737 1.00 89.75 103 MET A C 1
ATOM 829 O O . MET A 1 103 ? 9.240 2.626 -6.839 1.00 89.75 103 MET A O 1
ATOM 833 N N . VAL A 1 104 ? 7.497 3.670 -7.793 1.00 88.69 104 VAL A N 1
ATOM 834 C CA . VAL A 1 104 ? 7.803 3.249 -9.174 1.00 88.69 104 VAL A CA 1
ATOM 835 C C . VAL A 1 104 ? 8.445 4.347 -10.020 1.00 88.69 104 VAL A C 1
ATOM 837 O O . VAL A 1 104 ? 8.823 4.077 -11.159 1.00 88.69 104 VAL A O 1
ATOM 840 N N . SER A 1 105 ? 8.597 5.561 -9.481 1.00 88.75 105 SER A N 1
ATOM 841 C CA . SER A 1 105 ? 9.226 6.680 -10.187 1.00 88.75 105 SER A CA 1
ATOM 842 C C . SER A 1 105 ? 10.640 6.302 -10.640 1.00 88.75 105 SER A C 1
ATOM 844 O O . SER A 1 105 ? 11.347 5.649 -9.866 1.00 88.75 105 SER A O 1
ATOM 846 N N . PRO A 1 106 ? 11.091 6.672 -11.852 1.00 86.12 106 PRO A N 1
ATOM 847 C CA . PRO A 1 106 ? 12.499 6.526 -12.226 1.00 86.12 106 PRO A CA 1
ATOM 848 C C . PRO A 1 106 ? 13.418 7.300 -11.266 1.00 86.12 106 PRO A C 1
ATOM 850 O O . PRO A 1 106 ? 14.479 6.799 -10.912 1.00 86.12 106 PRO A O 1
ATOM 853 N N . ASP A 1 107 ? 12.947 8.425 -10.720 1.00 87.56 107 ASP A N 1
ATOM 854 C CA . ASP A 1 107 ? 13.686 9.275 -9.776 1.00 87.56 107 ASP A CA 1
ATOM 855 C C . ASP A 1 107 ? 13.691 8.736 -8.335 1.00 87.56 107 ASP A C 1
ATOM 857 O O . ASP A 1 107 ? 14.099 9.423 -7.399 1.00 87.56 107 ASP A O 1
ATOM 861 N N . ARG A 1 108 ? 13.194 7.513 -8.102 1.00 85.38 108 ARG A N 1
ATOM 862 C CA . ARG A 1 108 ? 13.217 6.872 -6.771 1.00 85.38 108 ARG A CA 1
ATOM 863 C C . ARG A 1 108 ? 14.635 6.576 -6.277 1.00 85.38 108 ARG A C 1
ATOM 865 O O . ARG A 1 108 ? 14.837 6.373 -5.079 1.00 85.38 108 ARG A O 1
ATOM 872 N N . TYR A 1 109 ? 15.584 6.531 -7.205 1.00 83.88 109 TYR A N 1
ATOM 873 C CA . TYR A 1 109 ? 17.006 6.382 -6.967 1.00 83.88 109 TYR A CA 1
ATOM 874 C C . TYR A 1 109 ? 17.743 7.454 -7.756 1.00 83.88 109 TYR A C 1
ATOM 876 O O . TYR A 1 109 ? 17.521 7.605 -8.954 1.00 83.88 109 TYR A O 1
ATOM 884 N N . VAL A 1 110 ? 18.629 8.176 -7.083 1.00 76.75 110 VAL A N 1
ATOM 885 C CA . VAL A 1 110 ? 19.522 9.131 -7.729 1.00 76.75 110 VAL A CA 1
ATOM 886 C C . VAL A 1 110 ? 20.940 8.617 -7.534 1.00 76.75 110 VAL A C 1
ATOM 888 O O . VAL A 1 110 ? 21.399 8.467 -6.398 1.00 76.75 110 VAL A O 1
ATOM 891 N N . GLU A 1 111 ? 21.623 8.318 -8.638 1.00 76.25 111 GLU A N 1
ATOM 892 C CA . GLU A 1 111 ? 22.996 7.814 -8.619 1.00 76.25 111 GLU A CA 1
ATOM 893 C C . GLU A 1 111 ? 23.897 8.742 -7.785 1.00 76.25 111 GLU A C 1
ATOM 895 O O . GLU A 1 111 ? 23.831 9.968 -7.884 1.00 76.25 111 GLU A O 1
ATOM 900 N N . GLY A 1 112 ? 24.662 8.157 -6.862 1.00 74.56 112 GLY A N 1
ATOM 901 C CA . GLY A 1 112 ? 25.505 8.893 -5.911 1.00 74.56 112 GLY A CA 1
ATOM 902 C C . GLY A 1 112 ? 24.771 9.621 -4.769 1.00 74.56 112 GLY A C 1
ATOM 903 O O . GLY A 1 112 ? 25.431 10.036 -3.821 1.00 74.56 112 GLY A O 1
ATOM 904 N N . ARG A 1 113 ? 23.434 9.755 -4.799 1.00 76.88 113 ARG A N 1
ATOM 905 C CA . ARG A 1 113 ? 22.634 10.392 -3.723 1.00 76.88 113 ARG A CA 1
ATOM 906 C C . ARG A 1 113 ? 21.711 9.426 -2.968 1.00 76.88 113 ARG A C 1
ATOM 908 O O . ARG A 1 113 ? 21.235 9.766 -1.886 1.00 76.88 113 ARG A O 1
ATOM 915 N N . GLY A 1 114 ? 21.483 8.224 -3.499 1.00 87.44 114 GLY A N 1
ATOM 916 C CA . GLY A 1 114 ? 20.701 7.169 -2.850 1.00 87.44 114 GLY A CA 1
ATOM 917 C C . GLY A 1 114 ? 19.188 7.320 -3.041 1.00 87.44 114 GLY A C 1
ATOM 918 O O . GLY A 1 114 ? 18.720 7.677 -4.123 1.00 87.44 114 GLY A O 1
ATOM 919 N N . ILE A 1 115 ? 18.417 6.996 -1.997 1.00 92.81 115 ILE A N 1
ATOM 920 C CA . ILE A 1 115 ? 16.948 7.072 -2.010 1.00 92.81 115 ILE A CA 1
ATOM 921 C C . ILE A 1 115 ? 16.485 8.534 -2.072 1.00 92.81 115 ILE A C 1
ATOM 923 O O . ILE A 1 115 ? 16.975 9.374 -1.315 1.00 92.81 115 ILE A O 1
ATOM 927 N N . SER A 1 116 ? 15.513 8.832 -2.936 1.00 93.19 116 SER A N 1
ATOM 928 C CA . SER A 1 116 ? 14.995 10.193 -3.099 1.00 93.19 116 SER A CA 1
ATOM 929 C C . SER A 1 116 ? 14.242 10.713 -1.872 1.00 93.19 116 SER A C 1
ATOM 931 O O . SER A 1 116 ? 13.609 9.952 -1.138 1.00 93.19 116 SER A O 1
ATOM 933 N N . GLU A 1 117 ? 14.242 12.037 -1.680 1.00 93.38 117 GLU A N 1
ATOM 934 C CA . GLU A 1 117 ? 13.491 12.696 -0.597 1.00 93.38 117 GLU A CA 1
ATOM 935 C C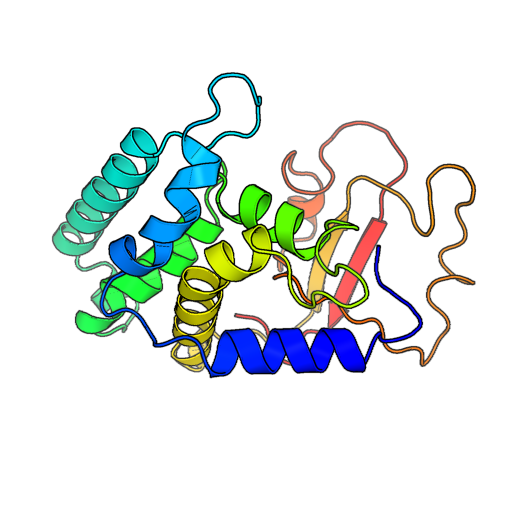 . GLU A 1 117 ? 11.998 12.376 -0.649 1.00 93.38 117 GLU A C 1
ATOM 937 O O . GLU A 1 117 ? 11.353 12.197 0.383 1.00 93.38 117 GLU A O 1
ATOM 942 N N . ALA A 1 118 ? 11.453 12.213 -1.856 1.00 93.00 118 ALA A N 1
ATOM 943 C CA . ALA A 1 118 ? 10.061 11.844 -2.016 1.00 93.00 118 ALA A CA 1
ATOM 944 C C . ALA A 1 118 ? 9.760 10.455 -1.425 1.00 93.00 118 ALA A C 1
ATOM 946 O O . ALA A 1 118 ? 8.758 10.265 -0.734 1.00 93.00 118 ALA A O 1
ATOM 947 N N . LEU A 1 119 ? 10.641 9.483 -1.670 1.00 93.88 119 LEU A N 1
ATOM 948 C CA . LEU A 1 119 ? 10.503 8.132 -1.136 1.00 93.88 119 LEU A CA 1
ATOM 949 C C . LEU A 1 119 ? 10.790 8.092 0.375 1.00 93.88 119 LEU A C 1
ATOM 951 O O . LEU A 1 119 ? 10.087 7.389 1.100 1.00 93.88 119 LEU A O 1
ATOM 955 N N . LYS A 1 120 ? 11.722 8.915 0.877 1.00 95.81 120 LYS A N 1
ATOM 956 C CA . LYS A 1 120 ? 11.926 9.121 2.324 1.00 95.81 120 LYS A CA 1
ATOM 957 C C . LYS A 1 120 ? 10.673 9.667 3.008 1.00 95.81 120 LYS A C 1
ATOM 959 O O . LYS A 1 120 ? 10.286 9.147 4.050 1.00 95.81 120 LYS A O 1
ATOM 964 N N . ALA A 1 121 ? 9.987 10.634 2.399 1.00 95.56 121 ALA A N 1
ATOM 965 C CA . ALA A 1 121 ? 8.719 11.157 2.911 1.00 95.56 121 ALA A CA 1
ATOM 966 C C . ALA A 1 121 ? 7.607 10.088 2.957 1.00 95.56 121 ALA A C 1
ATOM 968 O O . ALA A 1 121 ? 6.711 10.160 3.793 1.00 95.56 121 ALA A O 1
ATOM 969 N N . CYS A 1 122 ? 7.675 9.061 2.103 1.00 96.31 122 CYS A N 1
ATOM 970 C CA . CYS A 1 122 ? 6.741 7.933 2.133 1.00 96.31 122 CYS A CA 1
ATOM 971 C C . CYS A 1 122 ? 7.059 6.898 3.220 1.00 96.31 122 CYS A C 1
ATOM 973 O O . CYS A 1 122 ? 6.162 6.154 3.627 1.00 96.31 122 CYS A O 1
ATOM 975 N N . ALA A 1 123 ? 8.309 6.825 3.685 1.00 97.38 123 ALA A N 1
ATOM 976 C CA . ALA A 1 123 ? 8.776 5.747 4.551 1.00 97.38 123 ALA A CA 1
ATOM 977 C C . ALA A 1 123 ? 7.979 5.608 5.864 1.00 97.38 123 ALA A C 1
ATOM 979 O O . ALA A 1 123 ? 7.632 4.473 6.194 1.00 97.38 123 ALA A O 1
ATOM 980 N N . PRO A 1 124 ? 7.586 6.688 6.576 1.00 98.50 124 PRO A N 1
ATOM 981 C CA . PRO A 1 124 ? 6.806 6.563 7.810 1.00 98.50 124 PRO A CA 1
ATOM 982 C C . PRO A 1 124 ? 5.454 5.880 7.608 1.00 98.50 124 PRO A C 1
ATOM 984 O O . PRO A 1 124 ? 5.120 4.958 8.351 1.00 98.50 124 PRO A O 1
ATOM 987 N N . TYR A 1 125 ? 4.705 6.252 6.567 1.00 98.31 125 TYR A N 1
ATOM 988 C CA . TYR A 1 125 ? 3.442 5.589 6.254 1.00 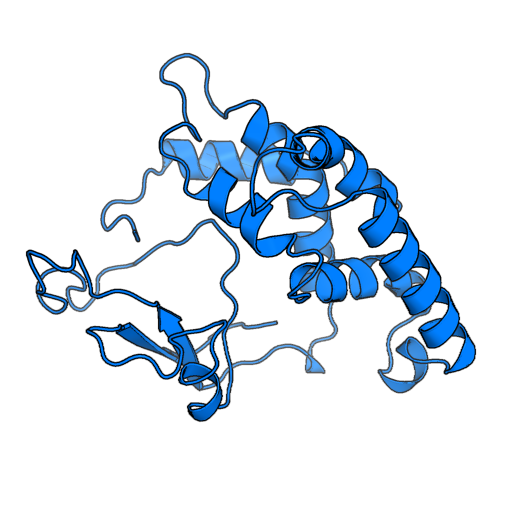98.31 125 TYR A CA 1
ATOM 989 C C . TYR A 1 125 ? 3.645 4.171 5.710 1.00 98.31 125 TYR A C 1
ATOM 991 O O . TYR A 1 125 ? 2.913 3.266 6.101 1.00 98.31 125 TYR A O 1
ATOM 999 N N . VAL A 1 126 ? 4.653 3.938 4.860 1.00 97.94 126 VAL A N 1
ATOM 1000 C CA . VAL A 1 126 ? 4.978 2.587 4.363 1.00 97.94 126 VAL A CA 1
ATOM 1001 C C . VAL A 1 126 ? 5.324 1.651 5.523 1.00 97.94 126 VAL A C 1
ATOM 1003 O O . VAL A 1 126 ? 4.801 0.538 5.574 1.00 97.94 126 VAL A O 1
ATOM 1006 N N . ARG A 1 127 ? 6.142 2.104 6.483 1.00 98.25 127 ARG A N 1
ATOM 1007 C CA . ARG A 1 127 ? 6.464 1.350 7.700 1.00 98.25 127 ARG A CA 1
ATOM 1008 C C . ARG A 1 127 ? 5.215 1.089 8.537 1.00 98.25 127 ARG A C 1
ATOM 1010 O O . ARG A 1 127 ? 5.004 -0.043 8.965 1.00 98.25 127 ARG A O 1
ATOM 1017 N N . PHE A 1 128 ? 4.383 2.109 8.742 1.00 98.69 128 PHE A N 1
ATOM 1018 C CA . PHE A 1 128 ? 3.153 2.002 9.527 1.00 98.69 128 PHE A CA 1
ATOM 1019 C C . PHE A 1 128 ? 2.153 1.016 8.905 1.00 98.69 128 PHE A C 1
ATOM 1021 O O . PHE A 1 128 ? 1.618 0.155 9.599 1.00 98.69 128 PHE A O 1
ATOM 1028 N N . LEU A 1 129 ? 1.948 1.081 7.585 1.00 98.44 129 LEU A N 1
ATOM 1029 C CA . LEU A 1 129 ? 1.098 0.149 6.845 1.00 98.44 129 LEU A CA 1
ATOM 1030 C C . LEU A 1 129 ? 1.682 -1.269 6.840 1.00 98.44 129 LEU A C 1
ATOM 1032 O O . LEU A 1 129 ? 0.941 -2.231 7.014 1.00 98.44 129 LEU A O 1
ATOM 1036 N N . HIS A 1 130 ? 2.999 -1.419 6.676 1.00 97.69 130 HIS A N 1
ATOM 1037 C CA . HIS A 1 130 ? 3.647 -2.728 6.760 1.00 97.69 130 HIS A CA 1
ATOM 1038 C C . HIS A 1 130 ? 3.398 -3.378 8.125 1.00 97.69 130 HIS A C 1
ATOM 1040 O O . HIS A 1 130 ? 2.971 -4.529 8.188 1.00 97.69 130 HIS A O 1
ATOM 1046 N N . GLU A 1 131 ? 3.602 -2.628 9.209 1.00 98.38 131 GLU A N 1
ATOM 1047 C CA . GLU A 1 131 ? 3.334 -3.093 10.569 1.00 98.38 131 GLU A CA 1
ATOM 1048 C C . GLU A 1 131 ? 1.852 -3.450 10.769 1.00 98.38 131 GLU A C 1
ATOM 1050 O O . GLU A 1 131 ? 1.549 -4.512 11.315 1.00 98.38 131 GLU A O 1
ATOM 1055 N N . ALA A 1 132 ? 0.932 -2.614 10.271 1.00 98.25 132 ALA A N 1
ATOM 1056 C CA . ALA A 1 132 ? -0.507 -2.870 10.318 1.00 98.25 132 ALA A CA 1
ATOM 1057 C C . ALA A 1 132 ? -0.859 -4.230 9.704 1.00 98.25 132 ALA A C 1
ATOM 1059 O O . ALA A 1 132 ? -1.576 -5.022 10.313 1.00 98.25 132 ALA A O 1
ATOM 1060 N N . LEU A 1 133 ? -0.314 -4.524 8.521 1.00 97.62 133 LEU A N 1
ATOM 1061 C CA . LEU A 1 133 ? -0.542 -5.787 7.825 1.00 97.62 133 LEU A CA 1
ATOM 1062 C C . LEU A 1 133 ? 0.093 -6.967 8.577 1.00 97.62 133 LEU A C 1
ATOM 1064 O O . LEU A 1 133 ? -0.548 -8.003 8.733 1.00 97.62 133 LEU A O 1
ATOM 1068 N N . GLN A 1 134 ? 1.320 -6.826 9.096 1.00 97.00 134 GLN A N 1
ATOM 1069 C CA . GLN A 1 134 ? 1.986 -7.901 9.849 1.00 97.00 134 GLN A CA 1
ATOM 1070 C C . GLN A 1 134 ? 1.258 -8.278 11.140 1.00 97.00 134 GLN A C 1
ATOM 1072 O O . GLN A 1 134 ? 1.280 -9.445 11.526 1.00 97.00 134 GLN A O 1
ATOM 1077 N N . ARG A 1 135 ? 0.612 -7.309 11.795 1.00 97.31 135 ARG A N 1
ATOM 1078 C CA . ARG A 1 135 ? -0.129 -7.520 13.043 1.00 97.31 135 ARG A CA 1
ATOM 1079 C C . ARG A 1 135 ? -1.560 -8.020 12.841 1.00 97.31 135 ARG A C 1
ATOM 1081 O O . ARG A 1 135 ? -2.248 -8.265 13.832 1.00 97.31 135 ARG A O 1
ATOM 1088 N N . LEU A 1 136 ? -2.029 -8.168 11.599 1.00 97.31 136 LEU A N 1
ATOM 1089 C CA . LEU A 1 136 ? -3.337 -8.765 11.347 1.00 97.31 136 LEU A CA 1
ATOM 1090 C C . LEU A 1 136 ? -3.377 -10.205 11.890 1.00 97.31 136 LEU A C 1
ATOM 1092 O O . LEU A 1 136 ? -2.445 -10.977 11.652 1.00 97.31 136 LEU A O 1
ATOM 1096 N N . PRO A 1 137 ? -4.462 -10.602 12.582 1.00 96.31 137 PRO A N 1
ATOM 1097 C CA . PRO A 1 137 ? -4.652 -11.985 12.992 1.00 96.31 137 PRO A CA 1
ATOM 1098 C C . PRO A 1 137 ? -4.633 -12.949 11.804 1.00 96.31 137 PRO A C 1
ATOM 1100 O O . PRO A 1 137 ? -5.101 -12.625 10.714 1.00 96.31 137 PRO A O 1
ATOM 1103 N N . GLU A 1 138 ? -4.205 -14.184 12.055 1.00 96.31 138 GLU A N 1
ATOM 1104 C CA . GLU A 1 138 ? -4.052 -15.234 11.040 1.00 96.31 138 GLU A CA 1
ATOM 1105 C C . GLU A 1 138 ? -5.312 -15.466 10.184 1.00 96.31 138 GLU A C 1
ATOM 1107 O O . GLU A 1 138 ? -5.215 -15.755 8.994 1.00 96.31 138 GLU A O 1
ATOM 1112 N N . ARG A 1 139 ? -6.512 -15.264 10.751 1.00 96.50 139 ARG A N 1
ATOM 1113 C CA . ARG A 1 139 ? -7.788 -15.392 10.020 1.00 96.50 139 ARG A CA 1
ATOM 1114 C C . ARG A 1 139 ? -7.971 -14.389 8.875 1.00 96.50 139 ARG A C 1
ATOM 1116 O O . ARG A 1 139 ? -8.828 -14.609 8.026 1.00 96.50 139 ARG A O 1
ATOM 1123 N N . PHE A 1 140 ? -7.208 -13.297 8.863 1.00 96.19 140 PHE A N 1
ATOM 1124 C CA . PHE A 1 140 ? -7.202 -12.321 7.772 1.00 96.19 140 PHE A CA 1
ATOM 1125 C C . PHE A 1 140 ? -6.177 -12.673 6.685 1.00 96.19 140 PHE A C 1
ATOM 1127 O O . PHE A 1 140 ? -6.183 -12.060 5.626 1.00 96.19 140 PHE A O 1
ATOM 1134 N N . ILE A 1 141 ? -5.327 -13.683 6.898 1.00 96.25 141 ILE A N 1
ATOM 1135 C CA . ILE A 1 141 ? -4.310 -14.071 5.924 1.00 96.25 141 ILE A CA 1
ATOM 1136 C C . ILE A 1 141 ? -4.910 -14.982 4.851 1.00 96.25 141 ILE A C 1
ATOM 1138 O O . ILE A 1 141 ? -5.356 -16.103 5.107 1.00 96.25 141 ILE A O 1
ATOM 1142 N N . TYR A 1 142 ? -4.857 -14.524 3.605 1.00 96.12 142 TYR A N 1
ATOM 1143 C CA . TYR A 1 142 ? -5.361 -15.245 2.444 1.00 96.12 142 TYR A CA 1
ATOM 1144 C C . TYR A 1 142 ? -4.261 -16.054 1.741 1.00 96.12 142 TYR A C 1
ATOM 1146 O O . TYR A 1 142 ? -3.169 -15.547 1.485 1.00 96.12 142 TYR A O 1
ATOM 1154 N N . ARG A 1 143 ? -4.543 -17.317 1.384 1.00 96.69 143 ARG A N 1
ATOM 1155 C CA . ARG A 1 143 ? -3.561 -18.250 0.777 1.00 96.69 143 ARG A CA 1
ATOM 1156 C C . ARG A 1 143 ? -4.076 -19.028 -0.437 1.00 96.69 143 ARG A C 1
ATOM 1158 O O . ARG A 1 143 ? -3.811 -20.220 -0.594 1.00 96.69 143 ARG A O 1
ATOM 1165 N N . ARG A 1 144 ? -4.903 -18.397 -1.268 1.00 96.38 144 ARG A N 1
ATOM 1166 C CA . ARG A 1 144 ? -5.503 -19.043 -2.450 1.00 96.38 144 ARG A CA 1
ATOM 1167 C C . ARG A 1 144 ? -5.317 -18.190 -3.706 1.00 96.38 144 ARG A C 1
ATOM 1169 O O . ARG A 1 144 ? -4.556 -17.225 -3.712 1.00 96.38 144 ARG A O 1
ATOM 1176 N N . GLY A 1 145 ? -5.981 -18.586 -4.790 1.00 97.12 145 GLY A N 1
ATOM 1177 C CA . GLY A 1 145 ? -5.976 -17.852 -6.051 1.00 97.12 145 GLY A CA 1
ATOM 1178 C C . GLY A 1 145 ? -6.581 -16.454 -5.909 1.00 97.12 145 GLY A C 1
ATOM 1179 O O . GLY A 1 145 ? -7.684 -16.304 -5.387 1.00 97.12 145 GLY A O 1
ATOM 1180 N N . VAL A 1 146 ? -5.868 -15.449 -6.403 1.00 97.44 146 VAL A N 1
ATOM 1181 C CA . VAL A 1 146 ? -6.326 -14.062 -6.523 1.00 97.44 146 VAL A CA 1
ATOM 1182 C C . VAL A 1 146 ? -6.063 -13.538 -7.932 1.00 97.44 146 VAL A C 1
ATOM 1184 O O . VAL A 1 146 ? -5.267 -14.091 -8.695 1.00 97.44 146 VAL A O 1
ATOM 1187 N N . TYR A 1 147 ? -6.730 -12.442 -8.263 1.00 96.94 147 TYR A N 1
ATOM 1188 C CA . TYR A 1 147 ? -6.637 -11.744 -9.532 1.00 96.94 147 TYR A CA 1
ATOM 1189 C C . TYR A 1 147 ? -6.060 -10.350 -9.326 1.00 96.94 147 TYR A C 1
ATOM 1191 O O . TYR A 1 147 ? -6.394 -9.657 -8.358 1.00 96.94 147 TYR A O 1
ATOM 1199 N N . ARG A 1 148 ? -5.224 -9.917 -10.267 1.00 94.19 148 ARG A N 1
ATOM 1200 C CA . ARG A 1 148 ? -4.747 -8.538 -10.336 1.00 94.19 148 ARG A CA 1
ATOM 1201 C C . ARG A 1 148 ? -4.826 -8.016 -11.759 1.00 94.19 148 ARG A C 1
ATOM 1203 O O . ARG A 1 148 ? -4.260 -8.607 -12.669 1.00 94.19 148 ARG A O 1
ATOM 1210 N N . GLY A 1 149 ? -5.478 -6.873 -11.911 1.00 92.94 149 GLY A N 1
ATOM 1211 C CA . GLY A 1 149 ? -5.669 -6.201 -13.183 1.00 92.94 149 GLY A CA 1
ATOM 1212 C C . GLY A 1 149 ? -4.665 -5.075 -13.357 1.00 92.94 149 GLY A C 1
ATOM 1213 O O . GLY A 1 149 ? -4.363 -4.347 -12.409 1.00 92.94 149 GLY A O 1
ATOM 1214 N N . VAL A 1 150 ? -4.159 -4.933 -14.575 1.00 90.31 150 VAL A N 1
ATOM 1215 C CA . VAL A 1 150 ? -3.319 -3.824 -15.017 1.00 90.31 150 VAL A CA 1
ATOM 1216 C C . VAL A 1 150 ? -3.920 -3.269 -16.307 1.00 90.31 150 VAL A C 1
ATOM 1218 O O . VAL A 1 150 ? -4.295 -4.035 -17.194 1.00 90.31 150 VAL A O 1
ATOM 1221 N N . LYS A 1 151 ? -4.046 -1.939 -16.404 1.00 89.19 151 LYS A N 1
ATOM 1222 C CA . LYS A 1 151 ? -4.689 -1.230 -17.533 1.00 89.19 151 LYS A CA 1
ATOM 1223 C C . LYS A 1 151 ? -3.887 -1.244 -18.843 1.00 89.19 151 LYS A C 1
ATOM 1225 O O . LYS A 1 151 ? -4.251 -0.547 -19.777 1.00 89.19 151 LYS A O 1
ATOM 1230 N N . TRP A 1 152 ? -2.785 -1.981 -18.894 1.00 88.38 152 TRP A N 1
ATOM 1231 C CA . TRP A 1 152 ? -1.874 -2.027 -20.033 1.00 88.38 152 TRP A CA 1
ATOM 1232 C C . TRP A 1 152 ? -1.331 -3.450 -20.229 1.00 88.38 152 TRP A C 1
ATOM 1234 O O . TRP A 1 152 ? -1.564 -4.340 -19.396 1.00 88.38 152 TRP A O 1
ATOM 1244 N N . VAL A 1 153 ? -0.651 -3.679 -21.352 1.00 90.69 153 VAL A N 1
ATOM 1245 C CA . VAL A 1 153 ? -0.097 -4.984 -21.744 1.00 90.69 153 VAL A CA 1
ATOM 1246 C C . VAL A 1 153 ? 1.412 -5.053 -21.636 1.00 90.69 153 VAL A C 1
ATOM 1248 O O . VAL A 1 153 ? 2.108 -4.124 -22.022 1.00 90.69 153 VAL A O 1
ATOM 1251 N N . TYR A 1 154 ? 1.917 -6.178 -21.137 1.00 89.44 154 TYR A N 1
ATOM 1252 C CA . TYR A 1 154 ? 3.352 -6.382 -20.969 1.00 89.44 154 TYR A CA 1
ATOM 1253 C C . TYR A 1 154 ? 4.062 -6.800 -22.262 1.00 89.44 154 TYR A C 1
ATOM 1255 O O . TYR A 1 154 ? 3.471 -7.538 -23.054 1.00 89.44 154 TYR A O 1
ATOM 1263 N N . PRO A 1 155 ? 5.348 -6.426 -22.409 1.00 88.06 155 PRO A N 1
ATOM 1264 C CA . PRO A 1 155 ? 6.064 -5.388 -21.651 1.00 88.06 155 PRO A CA 1
ATOM 1265 C C . PRO A 1 155 ? 5.609 -3.957 -21.962 1.00 88.06 155 PRO A C 1
ATOM 1267 O O . PRO A 1 155 ? 5.818 -3.078 -21.130 1.00 88.06 155 PRO A O 1
ATOM 1270 N N . SER A 1 156 ? 5.005 -3.716 -23.123 1.00 88.06 156 SER A N 1
ATOM 1271 C CA . SER A 1 156 ? 4.428 -2.423 -23.495 1.00 88.06 156 SER A CA 1
ATOM 1272 C C . SER A 1 156 ? 3.317 -2.597 -24.542 1.00 88.06 156 SER A C 1
ATOM 1274 O O . SER A 1 156 ? 3.241 -3.652 -25.176 1.00 88.06 156 SER A O 1
ATOM 1276 N N . PRO A 1 157 ? 2.463 -1.575 -24.762 1.00 86.44 157 PRO A N 1
ATOM 1277 C CA . PRO A 1 157 ? 1.478 -1.578 -25.847 1.00 86.44 157 PRO A CA 1
ATOM 1278 C C . PRO A 1 157 ? 2.078 -1.792 -27.244 1.00 86.44 157 PRO A C 1
ATOM 1280 O O . PRO A 1 157 ? 1.470 -2.486 -28.052 1.00 86.44 157 PRO A O 1
ATOM 1283 N N . ASP A 1 158 ? 3.272 -1.248 -27.499 1.00 88.69 158 ASP A N 1
ATOM 1284 C CA . ASP A 1 158 ? 3.920 -1.286 -28.820 1.00 88.69 158 ASP A CA 1
ATOM 1285 C C . ASP A 1 158 ? 4.682 -2.593 -29.092 1.00 88.69 158 ASP A C 1
ATOM 1287 O O . ASP A 1 158 ? 5.052 -2.878 -30.227 1.00 88.69 158 ASP A O 1
ATOM 1291 N N . SER A 1 159 ? 4.946 -3.391 -28.054 1.00 88.25 159 SER A N 1
ATOM 1292 C CA . SER A 1 159 ? 5.726 -4.628 -28.141 1.00 88.25 159 SER A CA 1
ATOM 1293 C C . SER A 1 159 ? 5.149 -5.669 -27.185 1.00 88.25 159 SER A C 1
ATOM 1295 O O . SER A 1 159 ? 5.766 -6.030 -26.187 1.00 88.25 159 SER A O 1
ATOM 1297 N N . HIS A 1 160 ? 3.906 -6.092 -27.430 1.00 90.19 160 HIS A N 1
ATOM 1298 C CA . HIS A 1 160 ? 3.223 -7.063 -26.576 1.00 90.19 160 HIS A CA 1
ATOM 1299 C C . HIS A 1 160 ? 3.784 -8.479 -26.773 1.00 90.19 160 HIS A C 1
ATOM 1301 O O . HIS A 1 160 ? 3.469 -9.150 -27.751 1.00 90.19 160 HIS A O 1
ATOM 1307 N N . ASP A 1 161 ? 4.570 -8.938 -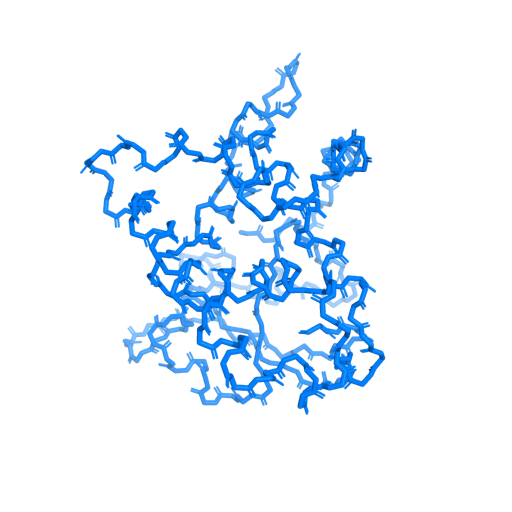25.801 1.00 90.50 161 A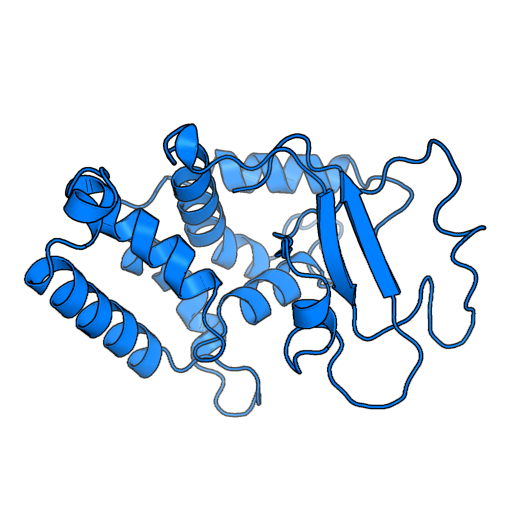SP A N 1
ATOM 1308 C CA . ASP A 1 161 ? 5.130 -10.289 -25.726 1.00 90.50 161 ASP A CA 1
ATOM 1309 C C . ASP A 1 161 ? 5.273 -10.712 -24.248 1.00 90.50 161 ASP A C 1
ATOM 1311 O O . ASP A 1 161 ? 6.332 -10.560 -23.621 1.00 90.50 161 ASP A O 1
ATOM 1315 N N . PRO A 1 162 ? 4.179 -11.185 -23.625 1.00 88.94 162 PRO A N 1
ATOM 1316 C CA . PRO A 1 162 ? 4.194 -11.571 -22.223 1.00 88.94 162 PRO A CA 1
ATOM 1317 C C . PRO A 1 162 ? 4.985 -12.863 -21.994 1.00 88.94 162 PRO A C 1
ATOM 1319 O O . PRO A 1 162 ? 5.486 -13.052 -20.889 1.00 88.94 162 PRO A O 1
ATOM 1322 N N . GLU A 1 163 ? 5.124 -13.732 -22.999 1.00 88.81 163 GLU A N 1
ATOM 1323 C CA . GLU A 1 163 ? 5.845 -15.004 -22.881 1.00 88.81 163 GLU A CA 1
ATOM 1324 C C . GLU A 1 163 ? 7.355 -14.773 -22.777 1.00 88.81 163 GLU A C 1
ATOM 1326 O O . GLU A 1 163 ? 8.007 -15.309 -21.875 1.00 88.81 163 GLU A O 1
ATOM 1331 N N . ALA A 1 164 ? 7.914 -13.906 -23.628 1.00 89.06 164 ALA A N 1
ATOM 1332 C CA . ALA A 1 164 ? 9.320 -13.530 -23.526 1.00 89.06 164 ALA A CA 1
ATOM 1333 C C . ALA A 1 164 ? 9.605 -12.666 -22.290 1.00 89.06 164 ALA A C 1
ATOM 1335 O O . ALA A 1 164 ? 10.698 -12.756 -21.716 1.00 89.06 164 ALA A O 1
ATOM 1336 N N . HIS A 1 165 ? 8.641 -11.840 -21.865 1.00 89.00 165 HIS A N 1
ATOM 1337 C CA . HIS A 1 165 ? 8.785 -10.987 -20.686 1.00 89.00 165 HIS A CA 1
ATOM 1338 C C . HIS A 1 165 ? 8.710 -11.776 -19.369 1.00 89.00 165 HIS A C 1
ATOM 1340 O O . HIS A 1 165 ? 9.539 -11.574 -18.479 1.00 89.00 165 HIS A O 1
ATOM 1346 N N . PHE A 1 166 ? 7.755 -12.702 -19.246 1.00 90.69 166 PHE A N 1
ATOM 1347 C CA . PHE A 1 166 ? 7.531 -13.537 -18.063 1.00 90.69 166 PHE A CA 1
ATOM 1348 C C . PHE A 1 166 ? 7.986 -14.977 -18.299 1.00 90.69 166 PHE A C 1
ATOM 1350 O O . PHE A 1 166 ? 7.191 -15.918 -18.271 1.00 90.69 166 PHE A O 1
ATOM 1357 N N . LYS A 1 167 ? 9.294 -15.155 -18.495 1.00 90.81 167 LYS A N 1
ATOM 1358 C CA . LYS A 1 167 ? 9.886 -16.483 -18.692 1.00 90.81 167 LYS A CA 1
ATOM 1359 C C . LYS A 1 167 ? 9.535 -17.423 -17.539 1.00 90.81 167 LYS A C 1
ATOM 1361 O O . LYS A 1 167 ? 9.638 -17.053 -16.367 1.00 90.81 167 LYS A O 1
ATOM 1366 N N . ALA A 1 168 ? 9.172 -18.659 -17.870 1.00 91.75 168 ALA A N 1
ATOM 1367 C CA . ALA A 1 168 ? 8.920 -19.693 -16.874 1.00 91.75 168 ALA A CA 1
ATOM 1368 C C . ALA A 1 168 ? 10.125 -19.846 -15.926 1.00 91.75 168 ALA A C 1
ATOM 1370 O O . ALA A 1 168 ? 11.276 -19.864 -16.358 1.00 91.75 168 ALA A O 1
ATOM 1371 N N . GLY A 1 169 ? 9.851 -19.918 -14.621 1.00 91.19 169 GLY A N 1
ATOM 1372 C CA . GLY A 1 169 ? 10.879 -19.984 -13.577 1.00 91.19 169 GLY A CA 1
ATOM 1373 C C . GLY A 1 169 ? 11.520 -18.642 -13.202 1.00 91.19 169 GLY A C 1
ATOM 1374 O O . GLY A 1 169 ? 12.274 -18.594 -12.233 1.00 91.19 169 GLY A O 1
ATOM 1375 N N . ALA A 1 170 ? 11.218 -17.545 -13.907 1.00 89.44 170 ALA A N 1
ATOM 1376 C CA . ALA A 1 170 ? 11.698 -16.224 -13.520 1.00 89.44 170 ALA A CA 1
ATOM 1377 C C . ALA A 1 170 ? 10.968 -15.696 -12.274 1.00 89.44 170 ALA A C 1
ATOM 1379 O O . ALA A 1 170 ? 9.756 -15.856 -12.114 1.00 89.44 170 ALA A O 1
ATOM 1380 N N . THR A 1 171 ? 11.711 -14.994 -11.419 1.00 89.19 171 THR A N 1
ATOM 1381 C CA . THR A 1 171 ? 11.158 -14.279 -10.265 1.00 89.19 171 THR A CA 1
ATOM 1382 C C . THR A 1 171 ? 10.904 -12.825 -10.635 1.00 89.19 171 THR A C 1
ATOM 1384 O O . THR A 1 171 ? 11.833 -12.101 -10.991 1.00 89.19 171 THR A O 1
ATOM 1387 N N . VAL A 1 172 ? 9.655 -12.381 -10.495 1.00 88.31 172 VAL A N 1
ATOM 1388 C CA . VAL A 1 172 ? 9.266 -10.975 -10.656 1.00 88.31 172 VAL A CA 1
ATOM 1389 C C . VAL A 1 172 ? 9.134 -10.340 -9.281 1.00 88.31 172 VAL A C 1
ATOM 1391 O O . VAL A 1 172 ? 8.449 -10.877 -8.410 1.00 88.31 172 VAL A O 1
ATOM 1394 N N . LEU A 1 173 ? 9.774 -9.188 -9.094 1.00 88.06 173 LEU A N 1
ATOM 1395 C CA . LEU A 1 173 ? 9.697 -8.425 -7.855 1.00 88.06 173 LEU A CA 1
ATOM 1396 C C . LEU A 1 173 ? 8.944 -7.117 -8.086 1.00 88.06 173 LEU A C 1
ATOM 1398 O O . LEU A 1 173 ? 9.212 -6.378 -9.035 1.00 88.06 173 LEU A O 1
ATOM 1402 N N . TRP A 1 174 ? 8.020 -6.841 -7.173 1.00 90.00 174 TRP A N 1
ATOM 1403 C CA . TRP A 1 174 ? 7.410 -5.534 -6.984 1.00 90.00 174 TRP A CA 1
ATOM 1404 C C . TRP A 1 174 ? 7.749 -5.059 -5.585 1.00 90.00 174 TRP A C 1
ATOM 1406 O O . TRP A 1 174 ? 7.767 -5.850 -4.642 1.00 90.00 174 TRP A O 1
ATOM 1416 N N . TYR A 1 175 ? 8.022 -3.773 -5.471 1.00 89.88 175 TYR A N 1
ATOM 1417 C CA . TYR A 1 175 ? 8.494 -3.164 -4.232 1.00 89.88 175 TYR A CA 1
ATOM 1418 C C . TYR A 1 175 ? 7.472 -2.191 -3.647 1.00 89.88 175 TYR A C 1
ATOM 1420 O O . TYR A 1 175 ? 7.573 -1.780 -2.497 1.00 89.88 175 TYR A O 1
ATOM 1428 N N . GLU A 1 176 ? 6.459 -1.865 -4.440 1.00 92.25 176 GLU A N 1
ATOM 1429 C CA . GLU A 1 176 ? 5.229 -1.208 -4.055 1.00 92.25 176 GLU A CA 1
ATOM 1430 C C . GLU A 1 176 ? 4.152 -2.230 -3.658 1.00 92.25 176 GLU A C 1
ATOM 1432 O O . GLU A 1 176 ? 4.136 -3.373 -4.129 1.00 92.25 176 GLU A O 1
ATOM 1437 N N . PHE A 1 177 ? 3.200 -1.811 -2.824 1.00 93.75 177 PHE A N 1
ATOM 1438 C CA . PHE A 1 177 ? 2.092 -2.675 -2.425 1.00 93.75 177 PHE A CA 1
ATOM 1439 C C . PHE A 1 177 ? 1.173 -2.982 -3.615 1.00 93.75 177 PHE A C 1
ATOM 1441 O O . PHE A 1 177 ? 0.845 -2.129 -4.448 1.00 93.75 177 PHE A O 1
ATOM 1448 N N . LYS A 1 178 ? 0.726 -4.238 -3.693 1.00 92.81 178 LYS A N 1
ATOM 1449 C CA . LYS A 1 178 ? -0.108 -4.741 -4.785 1.00 92.81 178 LYS A CA 1
ATOM 1450 C C . LYS A 1 178 ? -1.459 -5.200 -4.268 1.00 92.81 178 LYS A C 1
ATOM 1452 O O . LYS A 1 178 ? -1.590 -6.302 -3.749 1.00 92.81 178 LYS A O 1
ATOM 1457 N N . SER A 1 179 ? -2.484 -4.393 -4.514 1.00 93.75 179 SER A N 1
ATOM 1458 C CA . SER A 1 179 ? -3.868 -4.815 -4.294 1.00 93.75 179 SER A CA 1
ATOM 1459 C C . SER A 1 179 ? -4.261 -5.931 -5.269 1.00 93.75 179 SER A C 1
ATOM 1461 O O . SER A 1 179 ? -3.909 -5.895 -6.455 1.00 93.75 179 SER A O 1
ATOM 1463 N N . THR A 1 180 ? -5.000 -6.916 -4.768 1.00 95.31 180 THR A N 1
ATOM 1464 C CA . THR A 1 180 ? -5.537 -8.052 -5.530 1.00 95.31 180 THR A CA 1
ATOM 1465 C C . THR A 1 180 ? -6.984 -8.312 -5.106 1.00 95.31 180 THR A C 1
ATOM 1467 O O . THR A 1 180 ? -7.455 -7.736 -4.127 1.00 95.31 180 THR A O 1
ATOM 1470 N N . SER A 1 181 ? -7.717 -9.142 -5.847 1.00 95.50 181 SER A N 1
ATOM 1471 C CA . SER A 1 181 ? -9.080 -9.540 -5.483 1.00 95.50 181 SER A CA 1
ATOM 1472 C C . SER A 1 181 ? -9.293 -11.031 -5.688 1.00 95.50 181 SER A C 1
ATOM 1474 O O . SER A 1 181 ? -8.805 -11.611 -6.651 1.00 95.50 181 SER A O 1
ATOM 1476 N N . THR A 1 182 ? -10.093 -11.651 -4.829 1.00 95.75 182 THR A N 1
ATOM 1477 C CA . THR A 1 182 ? -10.579 -13.026 -5.015 1.00 95.75 182 THR A CA 1
ATOM 1478 C C . THR A 1 182 ? -11.632 -13.134 -6.121 1.00 95.75 182 THR A C 1
ATOM 1480 O O . THR A 1 182 ? -11.925 -14.225 -6.604 1.00 95.75 182 THR A O 1
ATOM 1483 N N . HIS A 1 183 ? -12.187 -12.002 -6.560 1.00 94.88 183 HIS A N 1
ATOM 1484 C CA . HIS A 1 183 ? -13.262 -11.946 -7.537 1.00 94.88 183 HIS A CA 1
ATOM 1485 C C . HIS A 1 183 ? -12.739 -11.468 -8.889 1.00 94.88 183 HIS A C 1
ATOM 1487 O O . HIS A 1 183 ? -12.392 -10.299 -9.049 1.00 94.88 183 HIS A O 1
ATOM 1493 N N . GLN A 1 184 ? -12.777 -12.333 -9.904 1.00 94.06 184 GLN A N 1
ATOM 1494 C CA . GLN A 1 184 ? -12.362 -11.961 -11.261 1.00 94.06 184 GLN A CA 1
ATOM 1495 C C . GLN A 1 184 ? -13.161 -10.766 -11.810 1.00 94.06 184 GLN A C 1
ATOM 1497 O O . GLN A 1 184 ? -12.589 -9.905 -12.473 1.00 94.06 184 GLN A O 1
ATOM 1502 N N . ARG A 1 185 ? -14.455 -10.649 -11.469 1.00 93.44 185 ARG A N 1
ATOM 1503 C CA . ARG A 1 185 ? -15.305 -9.506 -11.861 1.00 93.44 185 ARG A CA 1
ATOM 1504 C C . ARG A 1 185 ? -14.765 -8.147 -11.405 1.00 93.44 185 ARG A C 1
ATOM 1506 O O . ARG A 1 185 ? -15.044 -7.142 -12.047 1.00 93.44 185 ARG A O 1
ATOM 1513 N N . ALA A 1 186 ? -13.974 -8.103 -10.328 1.00 92.19 186 ALA A N 1
ATOM 1514 C CA . ALA A 1 186 ? -13.360 -6.860 -9.872 1.00 92.19 186 ALA A CA 1
ATOM 1515 C C . ALA A 1 186 ? -12.391 -6.296 -10.921 1.00 92.19 186 ALA A C 1
ATOM 1517 O O . ALA A 1 186 ? -12.228 -5.086 -11.012 1.00 92.19 186 ALA A O 1
ATOM 1518 N N . MET A 1 187 ? -11.799 -7.147 -11.768 1.00 93.12 187 MET A N 1
ATOM 1519 C CA . MET A 1 187 ? -10.869 -6.707 -12.811 1.00 93.12 187 MET A CA 1
ATOM 1520 C C . MET A 1 187 ? -11.548 -5.817 -13.856 1.00 93.12 187 MET A C 1
ATOM 1522 O O . MET A 1 187 ? -10.879 -4.985 -14.458 1.00 93.12 187 MET A O 1
ATOM 1526 N N . SER A 1 188 ? -12.868 -5.928 -14.024 1.00 89.31 188 SER A N 1
ATOM 1527 C CA . SER A 1 188 ? -13.655 -5.072 -14.917 1.00 89.31 188 SER A CA 1
ATOM 1528 C C . SER A 1 188 ? -13.976 -3.694 -14.325 1.00 89.31 188 SER A C 1
ATOM 1530 O O . SER A 1 188 ? -14.370 -2.801 -15.067 1.00 89.31 188 SER A O 1
ATOM 1532 N N . MET A 1 189 ? -13.795 -3.482 -13.016 1.00 88.19 189 MET A N 1
ATOM 1533 C CA . MET A 1 189 ? -14.060 -2.184 -12.382 1.00 88.19 189 MET A CA 1
ATOM 1534 C C . MET A 1 189 ? -13.047 -1.129 -12.844 1.00 88.19 189 MET A C 1
ATOM 1536 O O . MET A 1 189 ? -11.874 -1.440 -13.061 1.00 88.19 189 MET A O 1
ATOM 1540 N N . GLN A 1 190 ? -13.477 0.135 -12.938 1.00 83.62 190 GLN A N 1
ATOM 1541 C CA . GLN A 1 190 ? -12.682 1.259 -13.463 1.00 83.62 190 GLN A CA 1
ATOM 1542 C C . GLN A 1 190 ? -11.329 1.462 -12.762 1.00 83.62 190 GLN A C 1
ATOM 1544 O O . GLN A 1 190 ? -10.374 1.928 -13.385 1.00 83.62 190 GLN A O 1
ATOM 1549 N N . TYR A 1 191 ? -11.221 1.085 -11.489 1.00 79.81 191 TYR A N 1
ATOM 1550 C CA . TYR A 1 191 ? -9.997 1.218 -10.693 1.00 79.81 191 TYR A CA 1
ATOM 1551 C C . TYR A 1 191 ? -8.986 0.082 -10.920 1.00 79.81 191 TYR A C 1
ATOM 1553 O O . TYR A 1 191 ? -7.811 0.245 -10.604 1.00 79.81 191 TYR A O 1
ATOM 1561 N N . PHE A 1 192 ? -9.420 -1.039 -11.508 1.00 85.19 192 PHE A N 1
ATOM 1562 C CA . PHE A 1 192 ? -8.547 -2.116 -11.980 1.00 85.19 192 PHE A CA 1
ATOM 1563 C C . PHE A 1 192 ? -8.302 -1.958 -13.483 1.00 85.19 192 PHE A C 1
ATOM 1565 O O . PHE A 1 192 ? -7.610 -1.021 -13.862 1.00 85.19 192 PHE A O 1
ATOM 1572 N N . CYS A 1 193 ? -8.848 -2.815 -14.353 1.00 85.88 193 CYS A N 1
ATOM 1573 C CA . CYS A 1 193 ? -8.689 -2.658 -15.804 1.00 85.88 193 CYS A CA 1
ATOM 1574 C C . CYS A 1 193 ? -9.760 -1.754 -16.433 1.00 85.88 193 CYS A C 1
ATOM 1576 O O . CYS A 1 193 ? -9.522 -1.194 -17.498 1.00 85.88 193 CYS A O 1
ATOM 1578 N N . GLY A 1 194 ? -10.917 -1.599 -15.787 1.00 82.94 194 GLY A N 1
ATOM 1579 C CA . GLY A 1 194 ? -12.064 -0.876 -16.330 1.00 82.94 194 GLY A CA 1
ATOM 1580 C C . GLY A 1 194 ? -12.799 -1.596 -17.462 1.00 82.94 194 GLY A C 1
ATOM 1581 O O . GLY A 1 194 ? -12.408 -2.671 -17.923 1.00 82.94 194 GLY A O 1
ATOM 1582 N N . HIS A 1 195 ? -13.895 -0.970 -17.897 1.00 73.94 195 HIS A N 1
ATOM 1583 C CA . HIS A 1 195 ? -14.764 -1.465 -18.968 1.00 73.94 195 HIS A CA 1
ATOM 1584 C C . HIS A 1 195 ? -14.336 -1.009 -20.366 1.00 73.94 195 HIS A C 1
ATOM 1586 O O . HIS A 1 195 ? -14.842 -1.540 -21.350 1.00 73.94 195 HIS A O 1
ATOM 1592 N N . GLN A 1 196 ? -13.417 -0.044 -20.462 1.00 78.75 196 GLN A N 1
ATOM 1593 C CA . GLN A 1 196 ? -12.939 0.447 -21.751 1.00 78.75 196 GLN A CA 1
ATOM 1594 C C . GLN A 1 196 ? -12.284 -0.690 -22.544 1.00 78.75 196 GLN A C 1
ATOM 1596 O O . GLN A 1 196 ? -11.555 -1.524 -21.993 1.00 78.75 196 GLN A O 1
ATOM 1601 N N . ALA A 1 197 ? -12.601 -0.738 -23.837 1.00 72.25 197 ALA A N 1
ATOM 1602 C CA . ALA A 1 197 ? -11.964 -1.651 -24.768 1.00 72.25 197 ALA A CA 1
ATOM 1603 C C . ALA A 1 197 ? -10.483 -1.278 -24.890 1.00 72.25 197 ALA A C 1
ATOM 1605 O O . ALA A 1 197 ? -10.140 -0.107 -25.030 1.00 72.25 197 ALA A O 1
ATOM 1606 N N . GLY A 1 198 ? -9.609 -2.276 -24.800 1.00 80.56 198 GLY A N 1
ATOM 1607 C CA . GLY A 1 198 ? -8.175 -2.071 -24.908 1.00 80.56 198 GLY A CA 1
ATOM 1608 C C . GLY A 1 198 ? -7.378 -3.277 -24.413 1.00 80.56 198 GLY A C 1
ATOM 1609 O O . GLY A 1 198 ? -7.893 -4.075 -23.615 1.00 80.56 198 GLY A O 1
ATOM 1610 N N . PRO A 1 199 ? -6.126 -3.425 -24.873 1.00 83.25 199 PRO A N 1
ATOM 1611 C CA . PRO A 1 199 ? -5.216 -4.435 -24.358 1.00 83.25 199 PRO A CA 1
ATOM 1612 C C . PRO A 1 199 ? -4.982 -4.240 -22.850 1.00 83.25 199 PRO A C 1
ATOM 1614 O O . PRO A 1 199 ? -4.726 -3.132 -22.379 1.00 83.25 199 PRO A O 1
ATOM 1617 N N . ARG A 1 200 ? -5.045 -5.326 -22.075 1.00 90.12 200 ARG A N 1
ATOM 1618 C CA . ARG A 1 200 ? -4.858 -5.319 -20.615 1.00 90.12 200 ARG A CA 1
ATOM 1619 C C . ARG A 1 200 ? -4.270 -6.630 -20.127 1.00 90.12 200 ARG A C 1
ATOM 1621 O O . ARG A 1 200 ? -4.457 -7.668 -20.756 1.00 90.12 200 ARG A O 1
ATOM 1628 N N . THR A 1 201 ? -3.644 -6.593 -18.957 1.00 91.44 201 THR A N 1
ATOM 1629 C CA . THR A 1 201 ? -3.075 -7.787 -18.321 1.00 91.44 201 THR A CA 1
ATOM 1630 C C . THR A 1 201 ? -3.850 -8.140 -17.065 1.00 91.44 201 THR A C 1
ATOM 1632 O O . THR A 1 201 ? -4.049 -7.295 -16.190 1.00 91.44 201 THR A O 1
ATOM 1635 N N . ILE A 1 202 ? -4.265 -9.403 -16.955 1.00 93.44 202 ILE A N 1
ATOM 1636 C CA . ILE A 1 202 ? -4.857 -9.958 -15.737 1.00 93.44 202 ILE A CA 1
ATOM 1637 C C . ILE A 1 202 ? -3.941 -11.063 -15.224 1.00 93.44 202 ILE A C 1
ATOM 1639 O O . ILE A 1 202 ? -3.853 -12.139 -15.810 1.00 93.44 202 ILE A O 1
ATOM 1643 N N . PHE A 1 203 ? -3.289 -10.809 -14.096 1.00 94.31 203 PHE A N 1
ATOM 1644 C CA . PHE A 1 203 ? -2.532 -11.825 -13.384 1.00 94.31 203 PHE A CA 1
ATOM 1645 C C . PHE A 1 203 ? -3.481 -12.746 -12.627 1.00 94.31 203 PHE A C 1
ATOM 1647 O O . PHE A 1 203 ? -4.378 -12.283 -11.916 1.00 94.31 203 PHE A O 1
ATOM 1654 N N . ARG A 1 204 ? -3.223 -14.050 -12.729 1.00 96.25 204 ARG A N 1
ATOM 1655 C CA . ARG A 1 204 ? -3.755 -15.074 -11.830 1.00 96.25 204 ARG A CA 1
ATOM 1656 C C . ARG A 1 204 ? -2.631 -15.483 -10.893 1.00 96.25 204 ARG A C 1
ATOM 1658 O O . ARG A 1 204 ? -1.644 -16.063 -11.332 1.00 96.25 204 ARG A O 1
ATOM 1665 N N . VAL A 1 205 ? -2.758 -15.142 -9.618 1.00 95.88 205 VAL A N 1
ATOM 1666 C CA . VAL A 1 205 ? -1.697 -15.336 -8.627 1.00 95.88 205 VAL A CA 1
ATOM 1667 C C . VAL A 1 205 ? -2.154 -16.374 -7.617 1.00 95.88 205 VAL A C 1
ATOM 1669 O O . VAL A 1 205 ? -3.209 -16.226 -7.005 1.00 95.88 205 VAL A O 1
ATOM 1672 N N . LYS A 1 206 ? -1.352 -17.417 -7.401 1.00 96.62 206 LYS A N 1
ATOM 1673 C CA . LYS A 1 206 ? -1.519 -18.310 -6.251 1.00 96.62 206 LYS A CA 1
ATOM 1674 C C . LYS A 1 206 ? -0.836 -17.659 -5.051 1.00 96.62 206 LYS A C 1
ATOM 1676 O O . LYS A 1 206 ? 0.380 -17.759 -4.906 1.00 96.62 206 LYS A O 1
ATOM 1681 N N . ALA A 1 207 ? -1.601 -16.948 -4.225 1.00 93.94 207 ALA A N 1
ATOM 1682 C CA . ALA A 1 207 ? -1.040 -16.255 -3.074 1.00 93.94 207 ALA A CA 1
ATOM 1683 C C . ALA A 1 207 ? -0.571 -17.268 -2.021 1.00 93.94 207 ALA A C 1
ATOM 1685 O O . ALA A 1 207 ? -1.351 -18.103 -1.567 1.00 93.94 207 ALA A O 1
ATOM 1686 N N . VAL A 1 208 ? 0.695 -17.174 -1.615 1.00 91.88 208 VAL A N 1
ATOM 1687 C CA . VAL A 1 208 ? 1.227 -17.891 -0.440 1.00 91.88 208 VAL A CA 1
ATOM 1688 C C . VAL A 1 208 ? 0.935 -17.105 0.842 1.00 91.88 208 VAL A C 1
ATOM 1690 O O . VAL A 1 208 ? 0.755 -17.691 1.908 1.00 91.88 208 VAL A O 1
ATOM 1693 N N . ARG A 1 209 ? 0.848 -15.774 0.723 1.00 93.25 209 ARG A N 1
ATOM 1694 C CA . ARG A 1 209 ? 0.435 -14.845 1.774 1.00 93.25 209 ARG A CA 1
ATOM 1695 C C . ARG A 1 209 ? -0.126 -13.571 1.140 1.00 93.25 209 ARG A C 1
ATOM 1697 O O . ARG A 1 209 ? 0.612 -12.823 0.507 1.00 93.25 209 ARG A O 1
ATOM 1704 N N . GLY A 1 210 ? -1.423 -13.353 1.294 1.00 91.62 210 GLY A N 1
ATOM 1705 C CA . GLY A 1 210 ? -2.102 -12.080 1.069 1.00 91.62 210 GLY A CA 1
ATOM 1706 C C . GLY A 1 210 ? -2.711 -11.595 2.381 1.00 91.62 210 GLY A C 1
ATOM 1707 O O . GLY A 1 210 ? -3.021 -12.419 3.240 1.00 91.62 210 GLY A O 1
ATOM 1708 N N . TYR A 1 211 ? -2.846 -10.283 2.526 1.00 90.75 211 TYR A N 1
ATOM 1709 C CA . TYR A 1 211 ? -3.492 -9.634 3.665 1.00 90.75 211 TYR A CA 1
ATOM 1710 C C . TYR A 1 211 ? -4.851 -9.072 3.247 1.00 90.75 211 TYR A C 1
ATOM 1712 O O . TYR A 1 211 ? -4.994 -8.766 2.037 1.00 90.75 211 TYR A O 1
#

Sequence (211 aa):
DGQTKPDRVWARQLKELIDGTPLRPTLMEALEPLAVFFRAPSSPQSVDWGQLQRVVRETRRAWRSASKLQSLGLPDNFEDFALAIYVYTLHDPCISQVLNRVMVSPDRYVEGRGISEALKACAPYVRFLHEALQRLPERFIYRRGVYRGVKWVYPSPDSHDPEAHFKAGATVLWYEFKSTSTHQRAMSMQYFCGHQAGPRTIFRVKAVRGY